Protein AF-A0A2N0WY08-F1 (afdb_monomer_lite)

Foldseek 3Di:
DDDDDDDDDDDDPPPPPPPPPPVPFDPQAAWWDFPPWIWGQHSQFFIWTWDQDLPPGTDIDRDPQWGDDDQKIWGNDPPDTDIWGWDADPNWIWTDDPPDITIIDHDDRDPGDDWDKAFPDKPDPDDDAQDKDKMKTKMKTFAAAQFKKKKWKWKQDPVPGTDTPPPDIDIGHHRDIDMDMDIDIDHFHDDPVDPGRMDMAMFIGTPVCVVPDDPGPGDDHPPPPPPPDDDDDDDDD

Sequence (237 aa):
MYKSILIFVTVLFIVACNSGSETESNKYDGFWKLDDTYLEITNLGEIIIYDCTLSDGYTRTIGDFARVVGNEMIINGRDVKDSYQLSISDGRVIGTDDELKFVLEPAELPTLCEDGVEIVYNYPQEAIEDELTTFTVDFDYRLSTDSEAVVRIAVRSAEYGLIFSDDQYIEIQKNDLGRGSFTVEATPFISNDREEPFALYIFLFITPELESQNSIKFIRNKHTSVPIHVWEETNIK

Secondary structure (DSSP, 8-state):
--------------------------TT-EEEEETTEEEEE-TT-EEEEEEEETTTEEEEEEEEEEEEETTEEEEE-SS-EEEEEEEEETTEEEEE-SS-EEEEEE----SSPPSEEEEEEEE-S---TTS-EEEEEEEEEEE-SSS-EEEEEEEEETTTEEEEEEEEEEEE-TTEEEEEEEEEEE-----TT-S-S-EEEEEEEETTSTTS---------SS--------------

Radius of gyration: 29.54 Å; chains: 1; bounding box: 42×60×124 Å

pLDDT: mean 74.96, std 21.58, range [19.78, 97.44]

Structure (mmCIF, N/CA/C/O backbone):
data_AF-A0A2N0WY08-F1
#
_entry.id   AF-A0A2N0WY08-F1
#
loop_
_atom_site.group_PDB
_atom_site.id
_atom_site.type_symbol
_atom_site.label_atom_id
_atom_site.label_alt_id
_atom_site.label_comp_id
_atom_site.label_asym_id
_atom_site.label_entity_id
_atom_site.label_seq_id
_atom_site.pdbx_PDB_ins_code
_atom_site.Cartn_x
_atom_site.Cartn_y
_atom_site.Cartn_z
_atom_site.occupancy
_atom_site.B_iso_or_equiv
_atom_site.auth_seq_id
_atom_site.auth_comp_id
_atom_site.auth_asym_id
_atom_site.auth_atom_id
_atom_site.pdbx_PDB_model_num
ATOM 1 N N . MET A 1 1 ? -19.986 25.525 94.761 1.00 40.72 1 MET A N 1
ATOM 2 C CA . MET A 1 1 ? -20.055 24.307 93.922 1.00 40.72 1 MET A CA 1
ATOM 3 C C . MET A 1 1 ? -20.380 24.732 92.500 1.00 40.72 1 MET A C 1
ATOM 5 O O . MET A 1 1 ? -21.241 25.583 92.320 1.00 40.72 1 MET A O 1
ATOM 9 N N . TYR A 1 2 ? -19.575 24.274 91.544 1.00 37.31 2 TYR A N 1
ATOM 10 C CA . TYR A 1 2 ? -19.364 24.908 90.241 1.00 37.31 2 TYR A CA 1
ATOM 11 C C . TYR A 1 2 ? -20.496 24.668 89.228 1.00 37.31 2 TYR A C 1
ATOM 13 O O . TYR A 1 2 ? -21.031 23.569 89.115 1.00 37.31 2 TYR A O 1
ATOM 21 N N . LYS A 1 3 ? -20.814 25.735 88.480 1.00 42.50 3 LYS A N 1
ATOM 22 C CA . LYS A 1 3 ? -21.675 25.775 87.289 1.00 42.50 3 LYS A CA 1
ATOM 23 C C . LYS A 1 3 ? -21.123 24.842 86.205 1.00 42.50 3 LYS A C 1
ATOM 25 O O . LYS A 1 3 ? -19.971 24.999 85.816 1.00 42.50 3 LYS A O 1
ATOM 30 N N . SER A 1 4 ? -21.950 23.939 85.682 1.00 48.56 4 SER A N 1
ATOM 31 C CA . SER A 1 4 ? -21.644 23.199 84.452 1.00 48.56 4 SER A CA 1
ATOM 32 C C . SER A 1 4 ? -22.213 23.956 83.253 1.00 48.56 4 SER A C 1
ATOM 34 O O . SER A 1 4 ? -23.424 24.115 83.125 1.00 48.56 4 SER A O 1
ATOM 36 N N . ILE A 1 5 ? -21.310 24.465 82.417 1.00 50.50 5 ILE A N 1
ATOM 37 C CA . ILE A 1 5 ? -21.577 25.027 81.093 1.00 50.50 5 ILE A CA 1
ATOM 38 C C . ILE A 1 5 ? -21.465 23.855 80.114 1.00 50.50 5 ILE A C 1
ATOM 40 O O . ILE A 1 5 ? -20.385 23.293 79.954 1.00 50.50 5 ILE A O 1
ATOM 44 N N . LEU A 1 6 ? -22.578 23.459 79.497 1.00 47.03 6 LEU A N 1
ATOM 45 C CA . LEU A 1 6 ? -22.585 22.467 78.425 1.00 47.03 6 LEU A CA 1
ATOM 46 C C . LEU A 1 6 ? -22.277 23.198 77.110 1.00 47.03 6 LEU A C 1
ATOM 48 O O . LEU A 1 6 ? -23.106 23.955 76.607 1.00 47.03 6 LEU A O 1
ATOM 52 N N . ILE A 1 7 ? -21.056 23.027 76.603 1.00 54.84 7 ILE A N 1
ATOM 53 C CA . ILE A 1 7 ? -20.612 23.582 75.322 1.00 54.84 7 ILE A CA 1
ATOM 54 C C . ILE A 1 7 ? -21.125 22.695 74.184 1.00 54.84 7 ILE A C 1
ATOM 56 O O . ILE A 1 7 ? -20.907 21.487 74.154 1.00 54.84 7 ILE A O 1
ATOM 60 N N . PHE A 1 8 ? -21.808 23.359 73.259 1.00 45.62 8 PHE A N 1
ATOM 61 C CA . PHE A 1 8 ? -22.277 22.900 71.960 1.00 45.62 8 PHE A CA 1
ATOM 62 C C . PHE A 1 8 ? -21.069 22.558 71.065 1.00 45.62 8 PHE A C 1
ATOM 64 O O . PHE A 1 8 ? -20.248 23.432 70.794 1.00 45.62 8 PHE A O 1
ATOM 71 N N . VAL A 1 9 ? -20.955 21.314 70.589 1.00 51.53 9 VAL A N 1
ATOM 72 C CA . VAL A 1 9 ? -20.026 20.945 69.504 1.00 51.53 9 VAL A CA 1
ATOM 73 C C . VAL A 1 9 ? -20.853 20.359 68.367 1.00 51.53 9 VAL A C 1
ATOM 75 O O . VAL A 1 9 ? -21.120 19.162 68.303 1.00 51.53 9 VAL A O 1
ATOM 78 N N . THR A 1 10 ? -21.313 21.241 67.486 1.00 48.75 10 THR A N 1
ATOM 79 C CA . THR A 1 10 ? -21.899 20.900 66.190 1.00 48.75 10 THR A CA 1
ATOM 80 C C . THR A 1 10 ? -20.768 20.432 65.276 1.00 48.75 10 THR A C 1
ATOM 82 O O . THR A 1 10 ? -19.987 21.238 64.773 1.00 48.75 10 THR A O 1
ATOM 85 N N . VAL A 1 11 ? -20.648 19.119 65.085 1.00 50.34 11 VAL A N 1
ATOM 86 C CA . VAL A 1 11 ? -19.757 18.531 64.079 1.00 50.34 11 VAL A CA 1
ATOM 87 C C . VAL A 1 11 ? -20.402 18.744 62.709 1.00 50.34 11 VAL A C 1
ATOM 89 O O . VAL A 1 11 ? -21.358 18.064 62.342 1.00 50.34 11 VAL A O 1
ATOM 92 N N . LEU A 1 12 ? -19.903 19.741 61.978 1.00 48.34 12 LEU A N 1
ATOM 93 C CA . LEU A 1 12 ? -20.236 19.999 60.581 1.00 48.34 12 LEU A CA 1
ATOM 94 C C . LEU A 1 12 ? -19.572 18.901 59.727 1.00 48.34 12 LEU A C 1
ATOM 96 O O . LEU A 1 12 ? -18.372 18.952 59.466 1.00 48.34 12 LEU A O 1
ATOM 100 N N . PHE A 1 13 ? -20.331 17.884 59.312 1.00 46.28 13 PHE A N 1
ATOM 101 C CA . PHE A 1 13 ? -19.899 16.972 58.252 1.00 46.28 13 PHE A CA 1
ATOM 102 C C . PHE A 1 13 ? -19.959 17.729 56.922 1.00 46.28 13 PHE A C 1
ATOM 104 O O . PHE A 1 13 ? -21.014 17.856 56.304 1.00 46.28 13 PHE A O 1
ATOM 111 N N . ILE A 1 14 ? -18.815 18.264 56.497 1.00 50.94 14 ILE A N 1
ATOM 112 C CA . ILE A 1 14 ? -18.616 18.711 55.121 1.00 50.94 14 ILE A CA 1
ATOM 113 C C . ILE A 1 14 ? -18.520 17.434 54.287 1.00 50.94 14 ILE A C 1
ATOM 115 O O . ILE A 1 14 ? -17.484 16.772 54.254 1.00 50.94 14 ILE A O 1
ATOM 119 N N . VAL A 1 15 ? -19.629 17.054 53.655 1.00 51.94 15 VAL A N 1
ATOM 120 C CA . VAL A 1 15 ? -19.623 16.099 52.548 1.00 51.94 15 VAL A CA 1
ATOM 121 C C . VAL A 1 15 ? -18.854 16.780 51.421 1.00 51.94 15 VAL A C 1
ATOM 123 O O . VAL A 1 15 ? -19.393 17.618 50.701 1.00 51.94 15 VAL A O 1
ATOM 126 N N . ALA A 1 16 ? -17.559 16.482 51.325 1.00 42.28 16 ALA A N 1
ATOM 127 C CA . ALA A 1 16 ? -16.770 16.790 50.149 1.00 42.28 16 ALA A CA 1
ATOM 128 C C . ALA A 1 16 ? -17.398 16.022 48.983 1.00 42.28 16 ALA A C 1
ATOM 130 O O . ALA A 1 16 ? -17.267 14.803 48.872 1.00 42.28 16 ALA A O 1
ATOM 131 N N . CYS A 1 17 ? -18.146 16.747 48.153 1.00 50.44 17 CYS A N 1
ATOM 132 C CA . CYS A 1 17 ? -18.576 16.288 46.848 1.00 50.44 17 CYS A CA 1
ATOM 133 C C . CYS A 1 17 ? -17.302 16.172 46.006 1.00 50.44 17 CYS A C 1
ATOM 135 O O . CYS A 1 17 ? -16.840 17.140 45.408 1.00 50.44 17 CYS A O 1
ATOM 137 N N . ASN A 1 18 ? -16.665 15.004 46.073 1.00 40.34 18 ASN A N 1
ATOM 138 C CA . ASN A 1 18 ? -15.590 14.636 45.174 1.00 40.34 18 ASN A CA 1
ATOM 139 C C . ASN A 1 18 ? -16.252 14.378 43.819 1.00 40.34 18 ASN A C 1
ATOM 141 O O . ASN A 1 18 ? -16.648 13.252 43.522 1.00 40.34 18 ASN A O 1
ATOM 145 N N . SER A 1 19 ? -16.445 15.439 43.035 1.00 45.69 19 SER A N 1
ATOM 146 C CA . SER A 1 19 ? -16.737 15.339 41.610 1.00 45.69 19 SER A CA 1
ATOM 147 C C . SER A 1 19 ? -15.477 14.795 40.944 1.00 45.69 19 SER A C 1
ATOM 149 O O . SER A 1 19 ? -14.684 15.543 40.373 1.00 45.69 19 SER A O 1
ATOM 151 N N . GLY A 1 20 ? -15.247 13.492 41.115 1.00 39.97 20 GLY A N 1
ATOM 152 C CA . GLY A 1 20 ? -14.355 12.748 40.253 1.00 39.97 20 GLY A CA 1
ATOM 153 C C . GLY A 1 20 ? -14.897 12.946 38.853 1.00 39.97 20 GLY A C 1
ATOM 154 O O . GLY A 1 20 ? -15.941 12.398 38.512 1.00 39.97 20 GLY A O 1
ATOM 155 N N . SER A 1 21 ? -14.249 13.817 38.087 1.00 45.91 21 SER A N 1
ATOM 156 C CA . SER A 1 21 ? -14.416 13.861 36.649 1.00 45.91 21 SER A CA 1
ATOM 157 C C . SER A 1 21 ? -13.831 12.551 36.140 1.00 45.91 21 SER A C 1
ATOM 159 O O . SER A 1 21 ? -12.648 12.486 35.798 1.00 45.91 21 SER A O 1
ATOM 161 N N . GLU A 1 22 ? -14.626 11.482 36.197 1.00 50.84 22 GLU A N 1
ATOM 162 C CA . GLU A 1 22 ? -14.404 10.331 35.340 1.00 50.84 22 GLU A CA 1
ATOM 163 C C . GLU A 1 22 ? -14.306 10.922 33.942 1.00 50.84 22 GLU A C 1
ATOM 165 O O . GLU A 1 22 ? -15.237 11.559 33.449 1.00 50.84 22 GLU A O 1
ATOM 170 N N . THR A 1 23 ? -13.099 10.895 33.389 1.00 58.28 23 THR A N 1
ATOM 171 C CA . THR A 1 23 ? -12.856 11.342 32.028 1.00 58.28 23 THR A CA 1
ATOM 172 C C . THR A 1 23 ? -13.693 10.388 31.196 1.00 58.28 23 THR A C 1
ATOM 174 O O . THR A 1 23 ? -13.354 9.208 31.139 1.00 58.28 23 THR A O 1
ATOM 177 N N . GLU A 1 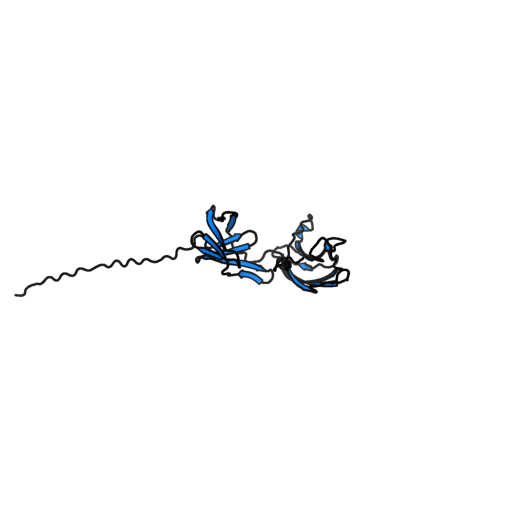24 ? -14.853 10.845 30.710 1.00 68.06 24 GLU A N 1
ATOM 178 C CA . GLU A 1 24 ? -15.760 10.006 29.930 1.00 68.06 24 GLU A CA 1
ATOM 179 C C . GLU A 1 24 ? -14.927 9.372 28.822 1.00 68.06 24 GLU A C 1
ATOM 181 O O . GLU A 1 24 ? -14.373 10.070 27.970 1.00 68.06 24 GLU A O 1
ATOM 186 N N . SER A 1 25 ? -14.755 8.052 28.895 1.00 80.25 25 SER A N 1
ATOM 187 C CA . SER A 1 25 ? -14.019 7.317 27.881 1.00 80.25 25 SER A CA 1
ATOM 188 C C . SER A 1 25 ? -14.723 7.561 26.558 1.00 80.25 25 SER A C 1
ATOM 190 O O . SER A 1 25 ? -15.935 7.334 26.462 1.00 80.25 25 SER A O 1
ATOM 192 N N . ASN A 1 26 ? -13.987 8.028 25.552 1.00 89.88 26 ASN A N 1
ATOM 193 C CA . ASN A 1 26 ? -14.533 8.169 24.216 1.00 89.88 26 ASN A CA 1
ATOM 194 C C . ASN A 1 26 ? -15.152 6.830 23.787 1.00 89.88 26 ASN A C 1
ATOM 196 O O . ASN A 1 26 ? -14.457 5.829 23.673 1.00 89.88 26 ASN A O 1
ATOM 200 N N . LYS A 1 27 ? -16.467 6.789 23.559 1.00 94.31 27 LYS A N 1
ATOM 201 C CA . LYS A 1 27 ? -17.164 5.543 23.198 1.00 94.31 27 LYS A CA 1
ATOM 202 C C . LYS A 1 27 ? -16.775 4.998 21.818 1.00 94.31 27 LYS A C 1
ATOM 204 O O . LYS A 1 27 ? -17.165 3.886 21.487 1.00 94.31 27 LYS A O 1
ATOM 209 N N . TYR A 1 28 ? -16.080 5.802 21.015 1.00 95.88 28 TYR A N 1
ATOM 210 C CA . TYR A 1 28 ? -15.522 5.407 19.726 1.00 95.88 28 TYR A CA 1
ATOM 211 C C . TYR A 1 28 ? -14.086 4.873 19.851 1.00 95.88 28 TYR A C 1
ATOM 213 O O . TYR A 1 28 ? -13.486 4.566 18.828 1.00 95.88 28 TYR A O 1
ATOM 221 N N . ASP A 1 29 ? -13.539 4.783 21.070 1.00 96.00 29 ASP A N 1
ATOM 222 C CA . ASP A 1 29 ? -12.207 4.237 21.337 1.00 96.00 29 ASP A CA 1
ATOM 223 C C . ASP A 1 29 ? -12.058 2.818 20.767 1.00 96.00 29 ASP A C 1
ATOM 225 O O . ASP A 1 29 ? -12.913 1.958 21.001 1.00 96.00 29 ASP A O 1
ATOM 229 N N . GLY A 1 30 ? -10.991 2.587 20.002 1.00 95.38 30 GLY A N 1
ATOM 230 C CA . GLY A 1 30 ? -10.693 1.290 19.401 1.00 95.38 30 GLY A CA 1
ATOM 231 C C . GLY A 1 30 ? -10.058 1.360 18.014 1.00 95.38 30 GLY A C 1
ATOM 232 O O . GLY A 1 30 ? -9.827 2.432 17.450 1.00 95.38 30 GLY A O 1
ATOM 233 N N . PHE A 1 31 ? -9.795 0.173 17.469 1.00 96.19 31 PHE A N 1
ATOM 234 C CA . PHE A 1 31 ? -9.284 -0.026 16.118 1.00 96.19 31 PHE A CA 1
ATOM 235 C C . PHE A 1 31 ? -10.422 -0.225 15.127 1.00 96.19 31 PHE A C 1
ATOM 237 O O . PHE A 1 31 ? -11.359 -1.001 15.346 1.00 96.19 31 PHE A O 1
ATOM 244 N N . TRP A 1 32 ? -10.296 0.462 14.002 1.00 96.06 32 TRP A N 1
ATOM 245 C CA . TRP A 1 32 ? -11.305 0.515 12.970 1.00 96.06 32 TRP A CA 1
ATOM 246 C C . TRP A 1 32 ? -10.677 0.399 11.584 1.00 96.06 32 TRP A C 1
ATOM 248 O O . TRP A 1 32 ? -9.521 0.771 11.370 1.00 96.06 32 TRP A O 1
ATOM 258 N N . LYS A 1 33 ? -11.457 -0.100 10.629 1.00 94.06 33 LYS A N 1
ATOM 259 C CA . LYS A 1 33 ? -11.076 -0.204 9.221 1.00 94.06 33 LYS A CA 1
ATOM 260 C C . LYS A 1 33 ? -12.043 0.595 8.354 1.00 94.06 33 LYS A C 1
ATOM 262 O O . LYS A 1 33 ? -13.259 0.446 8.480 1.00 94.06 33 LYS A O 1
ATOM 267 N N . LEU A 1 34 ? -11.482 1.423 7.478 1.00 91.06 34 LEU A N 1
ATOM 268 C CA . LEU A 1 34 ? -12.178 2.126 6.403 1.00 91.06 34 LEU A CA 1
ATOM 269 C C . LEU A 1 34 ? -11.537 1.707 5.082 1.00 91.06 34 LEU A C 1
ATOM 271 O O . LEU A 1 34 ? -10.384 2.054 4.823 1.00 91.06 34 LEU A O 1
ATOM 275 N N . ASP A 1 35 ? -12.269 0.950 4.268 1.00 87.69 35 ASP A N 1
ATOM 276 C CA . ASP A 1 35 ? -11.744 0.319 3.052 1.00 87.69 35 ASP A CA 1
ATOM 277 C C . ASP A 1 35 ? -10.428 -0.431 3.343 1.00 87.69 35 ASP A C 1
ATOM 279 O O . ASP A 1 35 ? -10.432 -1.339 4.168 1.00 87.69 35 ASP A O 1
ATOM 283 N N . ASP A 1 36 ? -9.301 -0.045 2.737 1.00 80.06 36 ASP A N 1
ATOM 284 C CA . ASP A 1 36 ? -7.978 -0.657 2.959 1.00 80.06 36 ASP A CA 1
ATOM 285 C C . ASP A 1 36 ? -7.117 0.082 4.004 1.00 80.06 36 ASP A C 1
ATOM 287 O O . ASP A 1 36 ? -5.926 -0.193 4.149 1.00 80.06 36 ASP A O 1
ATOM 291 N N . THR A 1 37 ? -7.701 1.034 4.737 1.00 85.56 37 THR A N 1
ATOM 292 C CA . THR A 1 37 ? -7.000 1.847 5.743 1.00 85.56 37 THR A CA 1
ATOM 293 C C . THR A 1 37 ? -7.392 1.421 7.151 1.00 85.56 37 THR A C 1
ATOM 295 O O . THR A 1 37 ? -8.578 1.340 7.478 1.00 85.56 37 THR A O 1
ATOM 298 N N . TYR A 1 38 ? -6.397 1.201 8.010 1.00 92.12 38 TYR A N 1
ATOM 299 C CA . TYR A 1 38 ? -6.609 0.982 9.439 1.00 92.12 38 TYR A CA 1
ATOM 300 C C . TYR A 1 38 ? -6.408 2.289 10.199 1.00 92.12 38 TYR A C 1
ATOM 302 O O . TYR A 1 38 ? -5.480 3.051 9.919 1.00 92.12 38 TYR A O 1
ATOM 310 N N . LEU A 1 39 ? -7.262 2.539 11.184 1.00 94.38 39 LEU A N 1
ATOM 311 C CA . LEU A 1 39 ? -7.139 3.677 12.083 1.00 94.38 39 LEU A CA 1
ATOM 312 C C . LEU A 1 39 ? -7.462 3.278 13.523 1.00 94.38 39 LEU A C 1
ATOM 314 O O . LEU A 1 39 ? -8.247 2.365 13.766 1.00 94.38 39 LEU A O 1
ATOM 318 N N . GLU A 1 40 ? -6.874 3.981 14.479 1.00 95.19 40 GLU A N 1
ATOM 319 C CA . GLU A 1 40 ? -7.238 3.928 15.894 1.00 95.19 40 GLU A CA 1
ATOM 320 C C . GLU A 1 40 ? -7.871 5.266 16.270 1.00 95.19 40 GLU A C 1
ATOM 322 O O . GLU A 1 40 ? -7.319 6.330 15.981 1.00 95.19 40 GLU A O 1
ATOM 327 N N . ILE A 1 41 ? -9.035 5.212 16.911 1.00 95.19 41 ILE A N 1
ATOM 328 C CA . ILE A 1 41 ? -9.583 6.353 17.639 1.00 95.19 41 ILE A CA 1
ATOM 329 C C . ILE A 1 41 ? -9.206 6.118 19.093 1.00 95.19 41 ILE A C 1
ATOM 331 O O . ILE A 1 41 ? -9.594 5.101 19.655 1.00 95.19 41 ILE A O 1
ATOM 335 N N . THR A 1 42 ? -8.459 7.033 19.702 1.00 94.88 42 THR A N 1
ATOM 336 C CA . THR A 1 42 ? -8.033 6.872 21.096 1.00 94.88 42 THR A CA 1
ATOM 337 C C . THR A 1 42 ? -9.118 7.321 22.073 1.00 94.88 42 THR A C 1
ATOM 339 O O . THR A 1 42 ? -10.053 8.067 21.740 1.00 94.88 42 THR A O 1
ATOM 342 N N . ASN A 1 43 ? -8.940 6.962 23.342 1.00 94.62 43 ASN A N 1
ATOM 343 C CA . ASN A 1 43 ? -9.782 7.414 24.443 1.00 94.62 43 ASN A CA 1
ATOM 344 C C . ASN A 1 43 ? -9.819 8.950 24.599 1.00 94.62 43 ASN A C 1
ATOM 346 O O . ASN A 1 43 ? -10.776 9.477 25.165 1.00 94.62 43 ASN A O 1
ATOM 350 N N . LEU A 1 44 ? -8.811 9.666 24.081 1.00 92.44 44 LEU A N 1
ATOM 351 C CA . LEU A 1 44 ? -8.740 11.135 24.033 1.00 92.44 44 LEU A CA 1
ATOM 352 C C . LEU A 1 44 ? -9.360 11.740 22.758 1.00 92.44 44 LEU A C 1
ATOM 354 O O . LEU A 1 44 ? -9.378 12.970 22.596 1.00 92.44 44 LEU A O 1
ATOM 358 N N . GLY A 1 45 ? -9.852 10.883 21.863 1.00 92.44 45 GLY A N 1
ATOM 359 C CA . GLY A 1 45 ? -10.423 11.244 20.570 1.00 92.44 45 GLY A CA 1
ATOM 360 C C . GLY A 1 45 ? -9.394 11.543 19.490 1.00 92.44 45 GLY A C 1
ATOM 361 O O . GLY A 1 45 ? -9.770 12.073 18.451 1.00 92.44 45 GLY A O 1
ATOM 362 N N . GLU A 1 46 ? -8.114 11.248 19.711 1.00 92.62 46 GLU A N 1
ATOM 363 C CA . GLU A 1 46 ? -7.095 11.378 18.664 1.00 92.62 46 GLU A CA 1
ATOM 364 C C . GLU A 1 46 ? -7.310 10.295 17.609 1.00 92.62 46 GLU A C 1
ATOM 366 O O . GLU A 1 46 ? -7.714 9.182 17.944 1.00 92.62 46 GLU A O 1
ATOM 371 N N . ILE A 1 47 ? -7.054 10.628 16.345 1.00 92.69 47 ILE A N 1
ATOM 372 C CA . ILE A 1 47 ? -7.127 9.671 15.242 1.00 92.69 47 ILE A CA 1
ATOM 373 C C . ILE A 1 47 ? -5.707 9.364 14.785 1.00 92.69 47 ILE A C 1
ATOM 375 O O . ILE A 1 47 ? -4.954 10.258 14.399 1.00 92.69 47 ILE A O 1
ATOM 379 N N . ILE A 1 48 ? -5.350 8.087 14.839 1.00 92.38 48 ILE A N 1
ATOM 380 C CA . ILE A 1 48 ? -4.062 7.568 14.389 1.00 92.38 48 ILE A CA 1
ATOM 381 C C . ILE A 1 48 ? -4.330 6.731 13.148 1.00 92.38 48 ILE A C 1
ATOM 383 O O . ILE A 1 48 ? -5.097 5.776 13.211 1.00 92.38 48 ILE A O 1
ATOM 387 N N . ILE A 1 49 ? -3.709 7.079 12.022 1.00 91.12 49 ILE A N 1
ATOM 388 C CA . ILE A 1 49 ? -3.783 6.269 10.800 1.00 91.12 49 ILE A CA 1
ATOM 389 C C . ILE A 1 49 ? -2.588 5.324 10.764 1.00 91.12 49 ILE A C 1
ATOM 391 O O . ILE A 1 49 ? -1.466 5.716 11.096 1.00 91.12 49 ILE A O 1
ATOM 395 N N . TYR A 1 50 ? -2.840 4.085 10.360 1.00 88.81 50 TYR A N 1
ATOM 396 C CA . TYR A 1 50 ? -1.819 3.070 10.168 1.00 88.81 50 TYR A CA 1
ATOM 397 C C . TYR A 1 50 ? -1.622 2.814 8.682 1.00 88.81 50 TYR A C 1
ATOM 399 O O . TYR A 1 50 ? -2.452 2.179 8.029 1.00 88.81 50 TYR A O 1
ATOM 407 N N . ASP A 1 51 ? -0.484 3.276 8.177 1.00 82.50 51 ASP A N 1
ATOM 408 C CA . ASP A 1 51 ? -0.042 3.013 6.817 1.00 82.50 51 ASP A CA 1
ATOM 409 C C . ASP A 1 51 ? 0.949 1.857 6.841 1.00 82.50 51 ASP A C 1
ATOM 411 O O . ASP A 1 51 ? 1.981 1.903 7.515 1.00 82.50 51 ASP A O 1
ATOM 415 N N . CYS A 1 52 ? 0.618 0.797 6.117 1.00 81.19 52 CYS A N 1
ATOM 416 C CA . CYS A 1 52 ? 1.479 -0.361 5.973 1.00 81.19 52 CYS A CA 1
ATOM 417 C C . CYS A 1 52 ? 2.414 -0.177 4.771 1.00 81.19 52 CYS A C 1
ATOM 419 O O . CYS A 1 52 ? 1.946 0.030 3.651 1.00 81.19 52 CYS A O 1
ATOM 421 N N . THR A 1 53 ? 3.721 -0.299 5.007 1.00 75.88 53 THR A N 1
ATOM 422 C CA . THR A 1 53 ? 4.736 -0.464 3.957 1.00 75.88 53 THR A CA 1
ATOM 423 C C . THR A 1 53 ? 5.302 -1.879 4.011 1.00 75.88 53 THR A C 1
ATOM 425 O O . THR A 1 53 ? 5.399 -2.492 5.084 1.00 75.88 53 THR A O 1
ATOM 428 N N . LEU A 1 54 ? 5.692 -2.437 2.862 1.00 75.00 54 LEU A N 1
ATOM 429 C CA . LEU A 1 54 ? 6.188 -3.819 2.826 1.00 75.00 54 LEU A CA 1
ATOM 430 C C . LEU A 1 54 ? 7.489 -3.988 3.621 1.00 75.00 54 LEU A C 1
ATOM 432 O O . LEU A 1 54 ? 7.702 -5.046 4.225 1.00 75.00 54 LEU A O 1
ATOM 436 N N . SER A 1 55 ? 8.317 -2.942 3.667 1.00 68.38 55 SER A N 1
ATOM 437 C CA . SER A 1 55 ? 9.599 -2.900 4.374 1.00 68.38 55 SER A CA 1
ATOM 438 C C . SER A 1 55 ? 9.461 -2.717 5.883 1.00 68.38 55 SER A C 1
ATOM 440 O O . SER A 1 55 ? 10.080 -3.456 6.649 1.00 68.38 55 SER A O 1
ATOM 442 N N . ASP A 1 56 ? 8.645 -1.756 6.314 1.00 71.94 56 ASP A N 1
ATOM 443 C CA . ASP A 1 56 ? 8.645 -1.260 7.697 1.00 71.94 56 ASP A CA 1
ATOM 444 C C . ASP A 1 56 ? 7.399 -1.690 8.484 1.00 71.94 56 ASP A C 1
ATOM 446 O O . ASP A 1 56 ? 7.311 -1.471 9.694 1.00 71.94 56 ASP A O 1
ATOM 450 N N . GLY A 1 57 ? 6.456 -2.371 7.824 1.00 78.56 57 GLY A N 1
ATOM 451 C CA . GLY A 1 57 ? 5.196 -2.779 8.429 1.00 78.56 57 GLY A CA 1
ATOM 452 C C . GLY A 1 57 ? 4.258 -1.591 8.627 1.00 78.56 57 GLY A C 1
ATOM 453 O O . GLY A 1 57 ? 4.314 -0.605 7.896 1.00 78.56 57 GLY A O 1
ATOM 454 N N . TYR A 1 58 ? 3.369 -1.686 9.617 1.00 83.12 58 TYR A N 1
ATOM 455 C CA . TYR A 1 58 ? 2.477 -0.581 9.949 1.00 83.12 58 TYR A CA 1
ATOM 456 C C . TYR A 1 58 ? 3.239 0.545 10.642 1.00 83.12 58 TYR A C 1
ATOM 458 O O . TYR A 1 58 ? 3.686 0.428 11.786 1.00 83.12 58 TYR A O 1
ATOM 466 N N . THR A 1 59 ? 3.329 1.666 9.945 1.00 84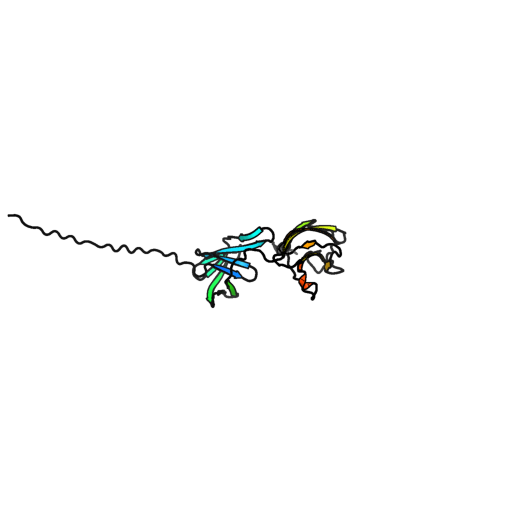.25 59 THR A N 1
ATOM 467 C CA . THR A 1 59 ? 3.786 2.938 10.484 1.00 84.25 59 THR A CA 1
ATOM 468 C C . THR A 1 59 ? 2.583 3.746 10.953 1.00 84.25 59 THR A C 1
ATOM 470 O O . THR A 1 59 ? 1.506 3.696 10.363 1.00 84.25 59 THR A O 1
ATOM 473 N N . ARG A 1 60 ? 2.751 4.463 12.067 1.00 87.00 60 ARG A N 1
ATOM 474 C CA . ARG A 1 60 ? 1.696 5.306 12.633 1.00 87.00 60 ARG A CA 1
ATOM 475 C C . ARG A 1 60 ? 1.871 6.744 12.161 1.00 87.00 60 ARG A C 1
ATOM 477 O O . ARG A 1 60 ? 2.910 7.360 12.416 1.00 87.00 60 ARG A O 1
ATOM 484 N N . THR A 1 61 ? 0.825 7.293 11.571 1.00 84.06 61 THR A N 1
ATOM 485 C CA . THR A 1 61 ? 0.715 8.716 11.276 1.00 84.06 61 THR A CA 1
ATOM 486 C C . THR A 1 61 ? -0.237 9.320 12.295 1.00 84.06 61 THR A C 1
ATOM 488 O O . THR A 1 61 ? -1.457 9.191 12.195 1.00 84.06 61 THR A O 1
ATOM 491 N N . ILE A 1 62 ? 0.337 9.961 13.314 1.00 78.19 62 ILE A N 1
ATOM 492 C CA . ILE A 1 62 ? -0.420 10.804 14.242 1.00 78.19 62 ILE A CA 1
ATOM 493 C C . ILE A 1 62 ? -0.482 12.171 13.587 1.00 78.19 62 ILE A C 1
ATOM 495 O O . ILE A 1 62 ? 0.546 12.837 13.455 1.00 78.19 62 ILE A O 1
ATOM 499 N N . GLY A 1 63 ? -1.661 12.570 13.132 1.00 64.69 63 GLY A N 1
ATOM 500 C CA . GLY A 1 63 ? -1.820 13.874 12.525 1.00 64.69 63 GLY A CA 1
ATOM 501 C C . GLY A 1 63 ? -2.890 14.688 13.219 1.00 64.69 63 GLY A C 1
ATOM 502 O O . GLY A 1 63 ? -3.985 14.205 13.485 1.00 64.69 63 GLY A O 1
ATOM 503 N N . ASP A 1 64 ? -2.597 15.972 13.406 1.00 71.75 64 ASP A N 1
ATOM 504 C CA . ASP A 1 64 ? -3.553 16.984 13.875 1.00 71.75 64 ASP A CA 1
ATOM 505 C C . ASP A 1 64 ? -4.703 17.233 12.869 1.00 71.75 64 ASP A C 1
ATOM 507 O O . ASP A 1 64 ? -5.534 18.126 13.059 1.00 71.75 64 ASP A O 1
ATOM 511 N N . PHE A 1 65 ? -4.754 16.457 11.779 1.00 81.75 65 PHE A N 1
ATOM 512 C CA . PHE A 1 65 ? -5.749 16.576 10.723 1.00 81.75 65 PHE A CA 1
ATOM 513 C C . PHE A 1 65 ? -7.105 16.004 11.121 1.00 81.75 65 PHE A C 1
ATOM 515 O O . PHE A 1 65 ? -8.064 16.298 10.423 1.00 81.75 65 PHE A O 1
ATOM 522 N N . ALA A 1 66 ? -7.240 15.202 12.184 1.00 88.12 66 ALA A N 1
ATOM 523 C CA . ALA A 1 66 ? -8.562 14.747 12.601 1.00 88.12 66 ALA A CA 1
ATOM 524 C C . ALA A 1 66 ? -8.681 14.444 14.099 1.00 88.12 66 ALA A C 1
ATOM 526 O O . ALA A 1 66 ? -7.735 13.990 14.744 1.00 88.12 66 ALA A O 1
ATOM 527 N N . ARG A 1 67 ? -9.869 14.694 14.660 1.00 92.50 67 ARG A N 1
ATOM 528 C CA . ARG A 1 67 ? -10.181 14.400 16.064 1.00 92.50 67 ARG A CA 1
ATOM 529 C C . ARG A 1 67 ? -11.665 14.123 16.271 1.00 92.50 67 ARG A C 1
ATOM 531 O O . ARG A 1 67 ? -12.513 14.768 15.660 1.00 92.50 67 ARG A O 1
ATOM 538 N N . VAL A 1 68 ? -11.974 13.227 17.200 1.00 94.00 68 VAL A N 1
ATOM 539 C CA . VAL A 1 68 ? -13.325 12.983 17.705 1.00 94.00 68 VAL A CA 1
ATOM 540 C C . VAL A 1 68 ? -13.581 13.804 18.969 1.00 94.00 68 VAL A C 1
ATOM 542 O O . VAL A 1 68 ? -12.825 13.731 19.940 1.00 94.00 68 VAL A O 1
ATOM 545 N N . VAL A 1 69 ? -14.665 14.579 18.970 1.00 93.06 69 VAL A N 1
ATOM 546 C CA . VAL A 1 69 ? -15.138 15.363 20.118 1.00 93.06 69 VAL A CA 1
ATOM 547 C C . VAL A 1 69 ? -16.628 15.092 20.319 1.00 93.06 69 VAL A C 1
ATOM 549 O O . VAL A 1 69 ? -17.464 15.450 19.494 1.00 93.06 69 VAL A O 1
ATOM 552 N N . GLY A 1 70 ? -16.988 14.446 21.429 1.00 92.81 70 GLY A N 1
ATOM 553 C CA . GLY A 1 70 ? -18.373 14.039 21.672 1.00 92.81 70 GLY A CA 1
ATOM 554 C C . GLY A 1 70 ? -18.842 13.015 20.635 1.00 92.81 70 GLY A C 1
ATOM 555 O O . GLY A 1 70 ? -18.329 11.904 20.607 1.00 92.81 70 GLY A O 1
ATOM 556 N N . ASN A 1 71 ? -19.818 13.382 19.798 1.00 96.06 71 ASN A N 1
ATOM 557 C CA . ASN A 1 71 ? -20.322 12.557 18.688 1.00 96.06 71 ASN A CA 1
ATOM 558 C C . ASN A 1 71 ? -19.917 13.107 17.319 1.00 96.06 71 ASN A C 1
ATOM 560 O O . ASN A 1 71 ? -20.600 12.849 16.340 1.00 96.06 71 ASN A O 1
ATOM 564 N N . GLU A 1 72 ? -18.856 13.895 17.245 1.00 95.56 72 GLU A N 1
ATOM 565 C CA . GLU A 1 72 ? -18.461 14.578 16.021 1.00 95.56 72 GLU A CA 1
ATOM 566 C C . GLU A 1 72 ? -17.006 14.245 15.692 1.00 95.56 72 GLU A C 1
ATOM 568 O O . GLU A 1 72 ? -16.140 14.332 16.564 1.00 95.56 72 GLU A O 1
ATOM 573 N N . MET A 1 73 ? -16.739 13.849 14.448 1.00 93.69 73 MET A N 1
ATOM 574 C CA . MET A 1 73 ? -15.390 13.747 13.897 1.00 93.69 73 MET A CA 1
ATOM 575 C C . MET A 1 73 ? -15.104 15.002 13.090 1.00 93.69 73 MET A C 1
ATOM 577 O O . MET A 1 73 ? -15.770 15.261 12.093 1.00 93.69 73 MET A O 1
ATOM 581 N N . ILE A 1 74 ? -14.094 15.751 13.509 1.00 91.50 74 ILE A N 1
ATOM 582 C CA . ILE A 1 74 ? -13.648 16.971 12.845 1.00 91.50 74 ILE A CA 1
ATOM 583 C C . ILE A 1 74 ? -12.388 16.629 12.064 1.00 91.50 74 ILE A C 1
ATOM 585 O O . ILE A 1 74 ? -11.415 16.181 12.672 1.00 91.50 74 ILE A O 1
ATOM 589 N N . ILE A 1 75 ? -12.392 16.872 10.754 1.00 88.31 75 ILE A N 1
ATOM 590 C CA . ILE A 1 75 ? -11.227 16.712 9.882 1.00 88.31 75 ILE A CA 1
ATOM 591 C C . ILE A 1 75 ? -10.746 18.106 9.469 1.00 88.31 75 ILE A C 1
ATOM 593 O O . ILE A 1 75 ? -11.455 18.847 8.796 1.00 88.31 75 ILE A O 1
ATOM 597 N N . ASN A 1 76 ? -9.543 18.477 9.897 1.00 83.19 76 ASN A N 1
ATOM 598 C CA . ASN A 1 76 ? -8.849 19.707 9.538 1.00 83.19 76 ASN A CA 1
ATOM 599 C C . ASN A 1 76 ? -7.819 19.410 8.435 1.00 83.19 76 ASN A C 1
ATOM 601 O O . ASN A 1 76 ? -6.655 19.104 8.704 1.00 83.19 76 ASN A O 1
ATOM 605 N N . GLY A 1 77 ? -8.252 19.504 7.182 1.00 73.50 77 GLY A N 1
ATOM 606 C CA . GLY A 1 77 ? -7.360 19.571 6.031 1.00 73.50 77 GLY A CA 1
ATOM 607 C C . GLY A 1 77 ? -6.682 20.940 5.915 1.00 73.50 77 GLY A C 1
ATOM 608 O O . GLY A 1 77 ? -7.006 21.887 6.630 1.00 73.50 77 GLY A O 1
ATOM 609 N N . ARG A 1 78 ? -5.731 21.058 4.979 1.00 66.31 78 ARG A N 1
ATOM 610 C CA . ARG A 1 78 ? -4.960 22.296 4.758 1.00 66.31 78 ARG A CA 1
ATOM 611 C C . ARG A 1 78 ? -5.860 23.490 4.378 1.00 66.31 78 ARG A C 1
ATOM 613 O O . ARG A 1 78 ? -5.566 24.602 4.797 1.00 66.31 78 ARG A O 1
ATOM 620 N N . ASP A 1 79 ? -6.975 23.221 3.691 1.00 67.44 79 ASP A N 1
ATOM 621 C CA . ASP A 1 79 ? -7.941 24.224 3.208 1.00 67.44 79 ASP A CA 1
ATOM 622 C C . ASP A 1 79 ? -9.417 23.833 3.435 1.00 67.44 79 ASP A C 1
ATOM 624 O O . ASP A 1 79 ? -10.325 24.574 3.065 1.00 67.44 79 ASP A O 1
ATOM 628 N N . VAL A 1 80 ? -9.675 22.671 4.043 1.00 69.00 80 VAL A N 1
ATOM 629 C CA . VAL A 1 80 ? -11.025 22.113 4.211 1.00 69.00 80 VAL A CA 1
ATOM 630 C C . VAL A 1 80 ? -11.223 21.716 5.664 1.00 69.00 80 VAL A C 1
ATOM 632 O O . VAL A 1 80 ? -10.367 21.060 6.256 1.00 69.00 80 VAL A O 1
ATOM 635 N N . LYS A 1 81 ? -12.354 22.127 6.237 1.00 77.94 81 LYS A N 1
ATOM 636 C CA . LYS A 1 81 ? -12.805 21.650 7.537 1.00 77.94 81 LYS A CA 1
ATOM 637 C C . LYS A 1 81 ? -14.113 20.905 7.343 1.00 77.94 81 LYS A C 1
ATOM 639 O O . LYS A 1 81 ? -15.157 21.545 7.229 1.00 77.94 81 LYS A O 1
ATOM 644 N N . ASP A 1 82 ? -14.027 19.586 7.370 1.00 86.94 82 ASP A N 1
ATOM 645 C CA . ASP A 1 82 ? -15.197 18.721 7.310 1.00 86.94 82 ASP A CA 1
ATOM 646 C C . ASP A 1 82 ? -15.567 18.252 8.709 1.00 86.94 82 ASP A C 1
ATOM 648 O O . ASP A 1 82 ? -14.724 18.157 9.614 1.00 86.94 82 ASP A O 1
ATOM 652 N N . SER A 1 83 ? -16.855 17.986 8.894 1.00 91.81 83 SER A N 1
ATOM 653 C CA . SER A 1 83 ? -17.368 17.488 10.154 1.00 91.81 83 SER A CA 1
ATOM 654 C C . SER A 1 83 ? -18.425 16.426 9.935 1.00 91.81 83 SER A C 1
ATOM 656 O O . SER A 1 83 ? -19.416 16.661 9.248 1.00 91.81 83 SER A O 1
ATOM 658 N N . TYR A 1 84 ? -18.231 15.277 10.573 1.00 95.12 84 TYR A N 1
ATOM 659 C CA . TYR A 1 84 ? -19.113 14.128 10.454 1.00 95.12 84 TYR A CA 1
ATOM 660 C C . TYR A 1 84 ? -19.751 13.822 11.800 1.00 95.12 84 TYR A C 1
ATOM 662 O O . TYR A 1 84 ? -19.065 13.626 12.807 1.00 95.12 84 TYR A O 1
ATOM 670 N N . GLN A 1 85 ? -21.076 13.715 11.813 1.00 97.38 85 GLN A N 1
ATOM 671 C CA . GLN A 1 85 ? -21.801 13.185 12.959 1.00 97.38 85 GLN A CA 1
ATOM 672 C C . GLN A 1 85 ? -21.573 11.678 13.038 1.00 97.38 85 GLN A C 1
ATOM 674 O O . GLN A 1 85 ? -21.853 10.940 12.093 1.00 97.38 85 GLN A O 1
ATOM 679 N N . LEU A 1 86 ? -21.059 11.232 14.178 1.00 97.19 86 LEU A N 1
ATOM 680 C CA . LEU A 1 86 ? -20.770 9.843 14.474 1.00 97.19 86 LEU A CA 1
ATOM 681 C C . LEU A 1 86 ? -21.922 9.189 15.234 1.00 97.19 86 LEU A C 1
ATOM 683 O O . LEU A 1 86 ? -22.543 9.766 16.132 1.00 97.19 86 LEU A O 1
ATOM 687 N N . SER A 1 87 ? -22.155 7.924 14.914 1.00 97.31 87 SER A N 1
ATOM 688 C CA . SER A 1 87 ? -23.045 7.035 15.656 1.00 97.31 87 SER A CA 1
ATOM 689 C C . SER A 1 87 ? -22.500 5.609 15.644 1.00 97.31 87 SER A C 1
ATOM 691 O O . SER A 1 87 ? -21.678 5.268 14.799 1.00 97.31 87 SER A O 1
ATOM 693 N N . ILE A 1 88 ? -22.939 4.776 16.590 1.00 96.50 88 ILE A N 1
ATOM 694 C CA . ILE A 1 88 ? -22.615 3.344 16.606 1.00 96.50 88 ILE A CA 1
ATOM 695 C C . ILE A 1 88 ? -23.880 2.563 16.269 1.00 96.50 88 ILE A C 1
ATOM 697 O O . ILE A 1 88 ? -24.906 2.744 16.927 1.00 96.50 88 ILE A O 1
ATOM 701 N N . SER A 1 89 ? -23.798 1.683 15.273 1.00 96.19 89 SER A N 1
ATOM 702 C CA . SER A 1 89 ? -24.872 0.756 14.908 1.00 96.19 89 SER A CA 1
ATOM 703 C C . SER A 1 89 ? -24.283 -0.607 14.582 1.00 96.19 89 SER A C 1
ATOM 705 O O . SER A 1 89 ? -23.374 -0.715 13.763 1.00 96.19 89 SER A O 1
ATOM 707 N N . ASP A 1 90 ? -24.807 -1.654 15.217 1.00 93.81 90 ASP A N 1
ATOM 708 C CA . ASP A 1 90 ? -24.343 -3.038 15.042 1.00 93.81 90 ASP A CA 1
ATOM 709 C C . ASP A 1 90 ? -22.824 -3.196 15.232 1.00 93.81 90 ASP A C 1
ATOM 711 O O . ASP A 1 90 ? -22.157 -3.894 14.475 1.00 93.81 90 ASP A O 1
ATOM 715 N N . GLY A 1 91 ? -22.265 -2.492 16.221 1.00 94.06 91 GLY A N 1
ATOM 716 C CA . GLY A 1 91 ? -20.831 -2.507 16.521 1.00 94.06 91 GLY A CA 1
ATOM 717 C C . GLY A 1 91 ? -19.960 -1.668 15.583 1.00 94.06 91 GLY A C 1
ATOM 718 O O . GLY A 1 91 ? -18.777 -1.546 15.851 1.00 94.06 91 GLY A O 1
ATOM 719 N N . ARG A 1 92 ? -20.515 -1.054 14.534 1.00 96.62 92 ARG A N 1
ATOM 720 C CA . ARG A 1 92 ? -19.780 -0.239 13.552 1.00 96.62 92 ARG A CA 1
ATOM 721 C C . ARG A 1 92 ? -19.928 1.244 13.842 1.00 96.62 92 ARG A C 1
ATOM 723 O O . ARG A 1 92 ? -20.993 1.664 14.303 1.00 96.62 92 ARG A O 1
ATOM 730 N N . VAL A 1 93 ? -18.910 2.039 13.515 1.00 97.12 93 VAL A N 1
ATOM 731 C CA . VAL A 1 93 ? -19.011 3.505 13.565 1.00 97.12 93 VAL A CA 1
ATOM 732 C C . VAL A 1 93 ? -19.519 4.008 12.226 1.00 97.12 93 VAL A C 1
ATOM 734 O O . VAL A 1 93 ? -18.967 3.693 11.180 1.00 97.12 93 VAL A O 1
ATOM 737 N N . ILE A 1 94 ? -20.578 4.802 12.248 1.00 97.31 94 ILE A N 1
ATOM 738 C CA . ILE A 1 94 ? -21.140 5.437 11.062 1.00 97.31 94 ILE A CA 1
ATOM 739 C C . ILE A 1 94 ? -20.889 6.932 11.186 1.00 97.31 94 ILE A C 1
ATOM 741 O O . ILE A 1 94 ? -21.368 7.542 12.143 1.00 97.31 94 ILE A O 1
ATOM 745 N N . GLY A 1 95 ? -20.168 7.497 10.220 1.00 95.88 95 GLY A N 1
ATOM 746 C CA . GLY A 1 95 ? -20.010 8.937 10.056 1.00 95.88 95 GLY A CA 1
ATOM 747 C C . GLY A 1 95 ? -20.900 9.453 8.934 1.00 95.88 95 GLY A C 1
ATOM 748 O O . GLY A 1 95 ? -20.948 8.854 7.859 1.00 95.88 95 GLY A O 1
ATOM 749 N N . THR A 1 96 ? -21.622 10.541 9.187 1.00 94.75 96 THR A N 1
ATOM 750 C CA . THR A 1 96 ? -22.497 11.197 8.203 1.00 94.75 96 THR A CA 1
ATOM 751 C C . THR A 1 96 ? -22.332 12.706 8.244 1.00 94.75 96 THR A C 1
ATOM 753 O O . THR A 1 96 ? -22.354 13.283 9.334 1.00 94.75 96 THR A O 1
ATOM 756 N N . ASP A 1 97 ? -22.257 13.329 7.076 1.00 92.38 97 ASP A N 1
ATOM 757 C CA . ASP A 1 97 ? -22.506 14.759 6.890 1.00 92.38 97 ASP A CA 1
ATOM 758 C C . ASP A 1 97 ? -23.688 14.966 5.913 1.00 92.38 97 ASP A C 1
ATOM 760 O O . ASP A 1 97 ? -24.484 14.043 5.697 1.00 92.38 97 ASP A O 1
ATOM 764 N N . ASP A 1 98 ? -23.850 16.177 5.376 1.00 84.44 98 ASP A N 1
ATOM 765 C CA . ASP A 1 98 ? -24.945 16.517 4.459 1.00 84.44 98 ASP A CA 1
ATOM 766 C C . ASP A 1 98 ? -24.844 15.823 3.080 1.00 84.44 98 ASP A C 1
ATOM 768 O O . ASP A 1 98 ? -25.858 15.688 2.388 1.00 84.44 98 ASP A O 1
ATOM 772 N N . GLU A 1 99 ? -23.658 15.355 2.676 1.00 84.81 99 GLU A N 1
ATOM 773 C CA . GLU A 1 99 ? -23.371 14.840 1.326 1.00 84.81 99 GLU A CA 1
ATOM 774 C C . GLU A 1 99 ? -22.822 13.404 1.315 1.00 84.81 99 GLU A C 1
ATOM 776 O O . GLU A 1 99 ? -23.017 12.657 0.350 1.00 84.81 99 GLU A O 1
ATOM 781 N N . LEU A 1 100 ? -22.154 12.992 2.387 1.00 88.44 100 LEU A N 1
ATOM 782 C CA . LEU A 1 100 ? -21.315 11.812 2.470 1.00 88.44 100 LEU A CA 1
ATOM 783 C C . LEU A 1 100 ? -21.650 10.961 3.692 1.00 88.44 100 LEU A C 1
ATOM 785 O O . LEU A 1 100 ? -22.098 11.407 4.752 1.00 88.44 100 LEU A O 1
ATOM 789 N N . LYS A 1 101 ? -21.386 9.667 3.529 1.00 92.19 101 LYS A N 1
ATOM 790 C CA . LYS A 1 101 ? -21.502 8.670 4.582 1.00 92.19 101 LYS A CA 1
ATOM 791 C C . LYS A 1 101 ? -20.350 7.689 4.475 1.00 92.19 101 LYS A C 1
ATOM 793 O O . LYS A 1 101 ? -20.141 7.110 3.412 1.00 92.19 101 LYS A O 1
ATOM 798 N N . PHE A 1 102 ? -19.693 7.432 5.598 1.00 93.19 102 PHE A N 1
ATOM 799 C CA . PHE A 1 102 ? -18.722 6.353 5.729 1.00 93.19 102 PHE A CA 1
ATOM 800 C C . PHE A 1 102 ? -19.105 5.400 6.861 1.00 93.19 102 PHE A C 1
ATOM 802 O O . PHE A 1 102 ? -19.890 5.728 7.758 1.00 93.19 102 PHE A O 1
ATOM 809 N N . VAL A 1 103 ? -18.550 4.194 6.799 1.00 95.75 103 VAL A N 1
ATOM 810 C CA . VAL A 1 103 ? -18.701 3.169 7.830 1.00 95.75 103 VAL A CA 1
ATOM 811 C C . VAL A 1 103 ? -17.310 2.689 8.202 1.00 95.75 103 VAL A C 1
ATOM 813 O O . VAL A 1 103 ? -16.545 2.296 7.328 1.00 95.75 103 VAL A O 1
ATOM 816 N N . LEU A 1 104 ? -16.995 2.739 9.492 1.00 96.19 104 LEU A N 1
ATOM 817 C CA . LEU A 1 104 ? -15.806 2.122 10.049 1.00 96.19 104 LEU A CA 1
ATOM 818 C C . LEU A 1 104 ? -16.193 0.779 10.658 1.00 96.19 104 LEU A C 1
ATOM 820 O O . LEU A 1 104 ? -17.033 0.697 11.564 1.00 96.19 104 LEU A O 1
ATOM 824 N N . GLU A 1 105 ? -15.574 -0.270 10.142 1.00 97.44 105 GLU A N 1
ATOM 825 C CA . GLU A 1 105 ? -15.758 -1.637 10.611 1.00 97.44 105 GLU A CA 1
ATOM 826 C C . GLU A 1 105 ? -14.814 -1.902 11.797 1.00 97.44 105 GLU A C 1
ATOM 828 O O . GLU A 1 105 ? -13.661 -1.463 11.751 1.00 97.44 105 GLU A O 1
ATOM 833 N N . PRO A 1 106 ? -15.254 -2.601 12.861 1.00 96.44 106 PRO A N 1
ATOM 834 C CA . PRO A 1 106 ? -14.358 -3.072 13.911 1.00 96.44 106 PRO A CA 1
ATOM 835 C C . PRO A 1 106 ? -13.212 -3.875 13.311 1.00 96.44 106 PRO A C 1
ATOM 837 O O . PRO A 1 106 ? -13.442 -4.785 12.510 1.00 96.44 106 PRO A O 1
ATOM 840 N N . ALA A 1 107 ? -11.989 -3.565 13.716 1.00 94.38 107 ALA A N 1
ATOM 841 C CA . ALA A 1 107 ? -10.816 -4.248 13.204 1.00 94.38 107 ALA A CA 1
ATOM 842 C C . ALA A 1 107 ? -9.796 -4.505 14.308 1.00 94.38 107 ALA A C 1
ATOM 844 O O . ALA A 1 107 ? -9.777 -3.836 15.334 1.00 94.38 107 ALA A O 1
ATOM 845 N N . GLU A 1 108 ? -8.918 -5.467 14.064 1.00 92.50 108 GLU A N 1
ATOM 846 C CA . GLU A 1 108 ? -7.648 -5.587 14.770 1.00 92.50 108 GLU A CA 1
ATOM 847 C C . GLU A 1 108 ? -6.553 -5.237 13.769 1.00 92.50 108 GLU A C 1
ATOM 849 O O . GLU A 1 108 ? -6.614 -5.672 12.616 1.00 92.50 108 GLU A O 1
ATOM 854 N N . LEU A 1 109 ? -5.569 -4.436 14.186 1.00 87.62 109 LEU A N 1
ATOM 855 C CA . LEU A 1 109 ? -4.440 -4.113 13.323 1.00 87.62 109 LEU A CA 1
ATOM 856 C C . LEU A 1 109 ? -3.647 -5.400 13.041 1.00 87.62 109 LEU A C 1
ATOM 858 O O . LEU A 1 109 ? -3.139 -6.009 13.990 1.00 87.62 109 LEU A O 1
ATOM 862 N N . PRO A 1 110 ? -3.510 -5.829 11.775 1.00 83.00 110 PRO A N 1
ATOM 863 C CA . PRO A 1 110 ? -2.741 -7.021 11.465 1.00 83.00 110 PRO A CA 1
ATOM 864 C C . PRO A 1 110 ? -1.283 -6.858 11.904 1.00 83.00 110 PRO A C 1
ATOM 866 O O . PRO A 1 110 ? -0.693 -5.785 11.795 1.00 83.00 110 PRO A O 1
ATOM 869 N N . THR A 1 111 ? -0.664 -7.939 12.372 1.00 78.25 111 THR A N 1
ATOM 870 C CA . THR A 1 111 ? 0.759 -7.921 12.751 1.00 78.25 111 THR A CA 1
ATOM 871 C C . THR A 1 111 ? 1.681 -7.772 11.544 1.00 78.25 111 THR A C 1
ATOM 873 O O . THR A 1 111 ? 2.804 -7.285 11.676 1.00 78.25 111 THR A O 1
ATOM 876 N N . LEU A 1 112 ? 1.214 -8.192 10.369 1.00 75.62 112 LEU A N 1
ATOM 877 C CA . LEU A 1 112 ? 1.934 -8.129 9.109 1.00 75.62 112 LEU A CA 1
ATOM 878 C C . LEU A 1 112 ? 1.100 -7.386 8.069 1.00 75.62 112 LEU A C 1
ATOM 880 O O . LEU A 1 112 ? -0.122 -7.503 8.024 1.00 75.62 112 LEU A O 1
ATOM 884 N N . CYS A 1 113 ? 1.798 -6.650 7.214 1.00 76.31 113 CYS A N 1
ATOM 885 C CA . CYS A 1 113 ? 1.268 -6.190 5.944 1.00 76.31 113 CYS A CA 1
ATOM 886 C C . CYS A 1 113 ? 0.779 -7.355 5.086 1.00 76.31 113 CYS A C 1
ATOM 888 O O . CYS A 1 113 ? 1.366 -8.438 5.138 1.00 76.31 113 CYS A O 1
ATOM 890 N N . GLU A 1 114 ? -0.258 -7.103 4.288 1.00 81.25 114 GLU A N 1
ATOM 891 C CA . GLU A 1 114 ? -0.705 -8.044 3.264 1.00 81.25 114 GLU A CA 1
ATOM 892 C C . GLU A 1 114 ? 0.398 -8.303 2.227 1.00 81.25 114 GLU A C 1
ATOM 894 O O . GLU A 1 114 ? 1.323 -7.505 2.051 1.00 81.25 114 GLU A O 1
ATOM 899 N N . ASP A 1 115 ? 0.287 -9.439 1.542 1.00 84.81 115 ASP A N 1
ATOM 900 C CA . ASP A 1 115 ? 1.211 -9.841 0.485 1.00 84.81 115 ASP A CA 1
ATOM 901 C C . ASP A 1 115 ? 1.227 -8.814 -0.641 1.00 84.81 115 ASP A C 1
ATOM 903 O O . ASP A 1 115 ? 0.177 -8.363 -1.116 1.00 84.81 115 ASP A O 1
ATOM 907 N N . GLY A 1 116 ? 2.422 -8.468 -1.106 1.00 86.75 116 GLY A N 1
ATOM 908 C CA . GLY A 1 116 ? 2.559 -7.412 -2.089 1.00 86.75 116 GLY A CA 1
ATOM 909 C C . GLY A 1 116 ? 3.971 -7.213 -2.601 1.00 86.75 116 GLY A C 1
ATOM 910 O O . GLY A 1 116 ? 4.937 -7.840 -2.160 1.00 86.75 116 GLY A O 1
ATOM 911 N N . VAL A 1 117 ? 4.057 -6.301 -3.561 1.00 87.31 117 VAL A N 1
ATOM 912 C CA . VAL A 1 117 ? 5.300 -5.773 -4.110 1.00 87.31 117 VAL A CA 1
ATOM 913 C C . VAL A 1 117 ? 5.181 -4.255 -4.239 1.00 87.31 117 VAL A C 1
ATOM 915 O O . VAL A 1 117 ? 4.126 -3.741 -4.612 1.00 87.31 117 VAL A O 1
ATOM 918 N N . GLU A 1 118 ? 6.253 -3.543 -3.912 1.00 85.88 118 GLU A N 1
ATOM 919 C CA . GLU A 1 118 ? 6.310 -2.083 -3.884 1.00 85.88 118 GLU A CA 1
ATOM 920 C C . GLU A 1 118 ? 7.595 -1.609 -4.561 1.00 85.88 118 GLU A C 1
ATOM 922 O O . GLU A 1 118 ? 8.686 -2.053 -4.213 1.00 85.88 118 GLU A O 1
ATOM 927 N N . ILE A 1 119 ? 7.474 -0.699 -5.530 1.00 86.69 119 ILE A N 1
ATOM 928 C CA . ILE A 1 119 ? 8.641 -0.044 -6.132 1.00 86.69 119 ILE A CA 1
ATOM 929 C C . ILE A 1 119 ? 9.180 0.966 -5.124 1.00 86.69 119 ILE A C 1
ATOM 931 O O . ILE A 1 119 ? 8.496 1.938 -4.807 1.00 86.69 119 ILE A O 1
ATOM 935 N N . VAL A 1 120 ? 10.413 0.757 -4.671 1.00 87.38 120 VAL A N 1
ATOM 936 C CA . VAL A 1 120 ? 11.091 1.657 -3.724 1.00 87.38 120 VAL A CA 1
ATOM 937 C C . VAL A 1 120 ? 12.029 2.633 -4.430 1.00 87.38 120 VAL A C 1
ATOM 939 O O . VAL A 1 120 ? 12.344 3.693 -3.890 1.00 87.38 120 VAL A O 1
ATOM 942 N N . TYR A 1 121 ? 12.471 2.296 -5.644 1.00 87.94 121 TYR A N 1
ATOM 943 C CA . TYR A 1 121 ? 13.324 3.154 -6.457 1.00 87.94 121 TYR A CA 1
ATOM 944 C C . TYR A 1 121 ? 13.170 2.843 -7.946 1.00 87.94 121 TYR A C 1
ATOM 946 O O . TYR A 1 121 ? 13.036 1.689 -8.347 1.00 87.94 121 TYR A O 1
ATOM 954 N N . ASN A 1 122 ? 13.238 3.878 -8.781 1.00 89.00 122 ASN A N 1
ATOM 955 C CA . ASN A 1 122 ? 13.333 3.731 -10.226 1.00 89.00 122 ASN A CA 1
ATOM 956 C C . ASN A 1 122 ? 14.272 4.782 -10.831 1.00 89.00 122 ASN A C 1
ATOM 958 O O . ASN A 1 122 ? 14.295 5.938 -10.400 1.00 89.00 122 ASN A O 1
ATOM 962 N N . TYR A 1 123 ? 15.024 4.383 -11.854 1.00 86.31 123 TYR A N 1
ATOM 963 C CA . TYR A 1 123 ? 15.947 5.247 -12.586 1.00 86.31 123 TYR A CA 1
ATOM 964 C C . TYR A 1 123 ? 16.064 4.824 -14.056 1.00 86.31 123 TYR A C 1
ATOM 966 O O . TYR A 1 123 ? 16.113 3.628 -14.307 1.00 86.31 123 TYR A O 1
ATOM 974 N N . PRO A 1 124 ? 16.194 5.754 -15.014 1.00 86.88 124 PRO A N 1
ATOM 975 C CA . PRO A 1 124 ? 16.027 7.190 -14.826 1.00 86.88 124 PRO A CA 1
ATOM 976 C C . PRO A 1 124 ? 14.555 7.544 -14.557 1.00 86.88 124 PRO A C 1
ATOM 978 O O . PRO A 1 124 ? 13.648 6.773 -14.861 1.00 86.88 124 PRO A O 1
ATOM 981 N N . GLN A 1 125 ? 14.319 8.698 -13.926 1.00 81.81 125 GLN A N 1
ATOM 982 C CA . GLN A 1 125 ? 12.960 9.222 -13.701 1.00 81.81 125 GLN A CA 1
ATOM 983 C C . GLN A 1 125 ? 12.409 9.962 -14.926 1.00 81.81 125 GLN A C 1
ATOM 985 O O . GLN A 1 125 ? 11.208 10.175 -15.038 1.00 81.81 125 GLN A O 1
ATOM 990 N N . GLU A 1 126 ? 13.293 10.319 -15.850 1.00 78.75 126 GLU A N 1
ATOM 991 C CA . GLU A 1 126 ? 12.984 10.971 -17.113 1.00 78.75 126 GLU A CA 1
ATOM 992 C C . GLU A 1 126 ? 13.508 10.096 -18.247 1.00 78.75 126 GLU A C 1
ATOM 994 O O . GLU A 1 126 ? 14.519 9.407 -18.097 1.00 78.75 126 GLU A O 1
ATOM 999 N N . ALA A 1 127 ? 12.832 10.135 -19.386 1.00 80.75 127 ALA A N 1
ATOM 1000 C CA . ALA A 1 127 ? 13.257 9.427 -20.577 1.00 80.75 127 ALA A CA 1
ATOM 1001 C C . ALA A 1 127 ? 12.902 10.255 -21.812 1.00 80.75 127 ALA A C 1
ATOM 1003 O O . ALA A 1 127 ? 11.938 11.025 -21.794 1.00 80.75 127 ALA A O 1
ATOM 1004 N N . ILE A 1 128 ? 13.714 10.130 -22.858 1.00 82.31 128 ILE A N 1
ATOM 1005 C CA . ILE A 1 128 ? 13.517 10.866 -24.105 1.00 82.31 128 ILE A CA 1
ATOM 1006 C C . ILE A 1 128 ? 12.554 10.060 -24.978 1.00 82.31 128 ILE A C 1
ATOM 1008 O O . ILE A 1 128 ? 12.684 8.842 -25.106 1.00 82.31 128 ILE A O 1
ATOM 1012 N N . GLU A 1 129 ? 11.562 10.745 -25.540 1.00 82.50 129 GLU A N 1
ATOM 1013 C CA . GLU A 1 129 ? 10.621 10.153 -26.488 1.00 82.50 129 GLU A CA 1
ATOM 1014 C C . GLU A 1 129 ? 11.358 9.512 -27.670 1.00 82.50 129 GLU A C 1
ATOM 1016 O O . GLU A 1 129 ? 12.328 10.073 -28.179 1.00 82.50 129 GLU A O 1
ATOM 1021 N N . ASP A 1 130 ? 10.889 8.337 -28.093 1.00 82.12 130 ASP A N 1
ATOM 1022 C CA . ASP A 1 130 ? 11.434 7.563 -29.214 1.00 82.12 130 ASP A CA 1
ATOM 1023 C C . ASP A 1 130 ? 12.904 7.118 -29.053 1.00 82.12 130 ASP A C 1
ATOM 1025 O O . ASP A 1 130 ? 13.495 6.561 -29.984 1.00 82.12 130 ASP A O 1
ATOM 1029 N N . GLU A 1 131 ? 13.497 7.264 -27.861 1.00 86.19 131 GLU A N 1
ATOM 1030 C CA . GLU A 1 131 ? 14.839 6.766 -27.553 1.00 86.19 131 GLU A CA 1
ATOM 1031 C C . GLU A 1 131 ? 14.799 5.527 -26.649 1.00 86.19 131 GLU A C 1
ATOM 1033 O O . GLU A 1 131 ? 14.123 5.486 -25.618 1.00 86.19 131 GLU A O 1
ATOM 1038 N N . LEU A 1 132 ? 15.555 4.488 -27.026 1.00 88.38 132 LEU A N 1
ATOM 1039 C CA . LEU A 1 132 ? 15.716 3.300 -26.190 1.00 88.38 132 LEU A CA 1
ATOM 1040 C C . LEU A 1 132 ? 16.354 3.700 -24.855 1.00 88.38 132 LEU A C 1
ATOM 1042 O O . LEU A 1 132 ? 17.493 4.163 -24.814 1.00 88.38 132 LEU A O 1
ATOM 1046 N N . THR A 1 133 ? 15.617 3.484 -23.773 1.00 87.69 133 THR A N 1
ATOM 1047 C CA . THR A 1 133 ? 16.024 3.823 -22.413 1.00 87.69 133 THR A CA 1
ATOM 1048 C C . THR A 1 133 ? 16.051 2.565 -21.559 1.00 87.69 133 THR A C 1
ATOM 1050 O O . THR A 1 133 ? 15.112 1.767 -21.559 1.00 87.69 133 THR A O 1
ATOM 1053 N N . THR A 1 134 ? 17.131 2.390 -20.805 1.00 91.12 134 THR A N 1
ATOM 1054 C CA . THR A 1 134 ? 17.265 1.315 -19.823 1.00 91.12 134 THR A CA 1
ATOM 1055 C C . THR A 1 134 ? 16.817 1.823 -18.456 1.00 91.12 134 THR A C 1
ATOM 1057 O O . THR A 1 134 ? 17.431 2.734 -17.901 1.00 91.12 134 THR A O 1
ATOM 1060 N N . PHE A 1 135 ? 15.769 1.218 -17.905 1.00 88.31 135 PHE A N 1
ATOM 1061 C CA . PHE A 1 135 ? 15.241 1.513 -16.580 1.00 88.31 135 PHE A CA 1
ATOM 1062 C C . PHE A 1 135 ? 15.691 0.465 -15.568 1.00 88.31 135 PHE A C 1
ATOM 1064 O O . PHE A 1 135 ? 15.486 -0.727 -15.776 1.00 88.31 135 PHE A O 1
ATOM 1071 N N . THR A 1 136 ? 16.229 0.906 -14.440 1.00 92.25 136 THR A N 1
ATOM 1072 C CA . THR A 1 136 ? 16.423 0.101 -13.235 1.00 92.25 136 THR A CA 1
ATOM 1073 C C . THR A 1 136 ? 15.270 0.355 -12.276 1.00 92.25 136 THR A C 1
ATOM 1075 O O . THR A 1 136 ? 14.947 1.509 -11.993 1.00 92.25 136 THR A O 1
ATOM 1078 N N . VAL A 1 137 ? 14.658 -0.713 -11.774 1.00 90.94 137 VAL A N 1
ATOM 1079 C CA . VAL A 1 137 ? 13.550 -0.672 -10.816 1.00 90.94 137 VAL A CA 1
ATOM 1080 C C . VAL A 1 137 ? 13.905 -1.558 -9.637 1.00 90.94 137 VAL A C 1
ATOM 1082 O O . VAL A 1 137 ? 13.940 -2.780 -9.783 1.00 90.94 137 VAL A O 1
ATOM 1085 N N . ASP A 1 138 ? 14.130 -0.945 -8.479 1.00 91.88 138 ASP A N 1
ATOM 1086 C CA . ASP A 1 138 ? 14.294 -1.666 -7.223 1.00 91.88 138 ASP A CA 1
ATOM 1087 C C . ASP A 1 138 ? 12.958 -1.718 -6.491 1.00 91.88 138 ASP A C 1
ATOM 1089 O O . ASP A 1 138 ? 12.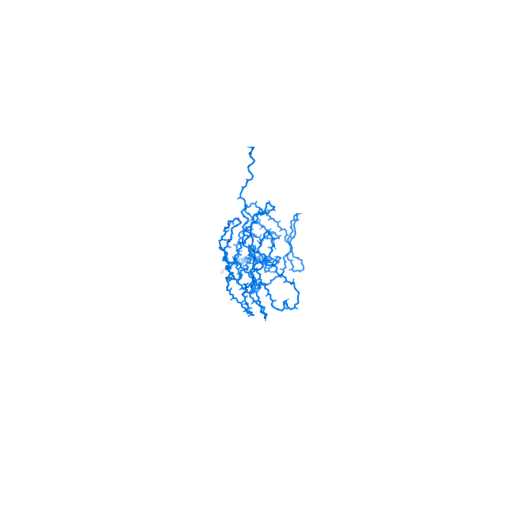173 -0.760 -6.484 1.00 91.88 138 ASP A O 1
ATOM 1093 N N . PHE A 1 139 ? 12.700 -2.854 -5.861 1.00 90.38 139 PHE A N 1
ATOM 1094 C CA . PHE A 1 139 ? 11.432 -3.118 -5.210 1.00 90.38 139 PHE A CA 1
ATOM 1095 C C . PHE A 1 139 ? 11.608 -3.950 -3.949 1.00 90.38 139 PHE A C 1
ATOM 1097 O O . PHE A 1 139 ? 12.497 -4.802 -3.866 1.00 90.38 139 PHE A O 1
ATOM 1104 N N . ASP A 1 140 ? 10.695 -3.742 -3.010 1.00 89.50 140 ASP A N 1
ATOM 1105 C CA . ASP A 1 140 ? 10.535 -4.572 -1.824 1.00 89.50 140 ASP A CA 1
ATOM 1106 C C . ASP A 1 140 ? 9.317 -5.485 -2.045 1.00 89.50 140 ASP A C 1
ATOM 1108 O O . ASP A 1 140 ? 8.343 -5.110 -2.705 1.00 89.50 140 ASP A O 1
ATOM 1112 N N . TYR A 1 141 ? 9.377 -6.717 -1.544 1.00 88.62 141 TYR A N 1
ATOM 1113 C CA . TYR A 1 141 ? 8.279 -7.681 -1.638 1.00 88.62 141 TYR A CA 1
ATOM 1114 C C . TYR A 1 141 ? 8.041 -8.373 -0.303 1.00 88.62 141 TYR A C 1
ATOM 1116 O O . TYR A 1 141 ? 8.965 -8.557 0.494 1.00 88.62 141 TYR A O 1
ATOM 1124 N N . ARG A 1 142 ? 6.800 -8.820 -0.097 1.00 85.94 142 ARG A N 1
ATOM 1125 C CA . ARG A 1 142 ? 6.403 -9.679 1.020 1.00 85.94 142 ARG A CA 1
ATOM 1126 C C . ARG A 1 142 ? 5.422 -10.735 0.537 1.00 85.94 142 ARG A C 1
ATOM 1128 O O . ARG A 1 142 ? 4.452 -10.415 -0.148 1.00 85.94 142 ARG A O 1
ATOM 1135 N N . LEU A 1 143 ? 5.650 -11.969 0.960 1.00 87.44 143 LEU A N 1
ATOM 1136 C CA . LEU A 1 143 ? 4.753 -13.092 0.754 1.00 87.44 143 LEU A CA 1
ATOM 1137 C C . LEU A 1 143 ? 4.560 -13.804 2.092 1.00 87.44 143 LEU A C 1
ATOM 1139 O O . LEU A 1 143 ? 5.490 -14.395 2.619 1.00 87.44 143 LEU A O 1
ATOM 1143 N N . SER A 1 144 ? 3.362 -13.737 2.652 1.00 83.50 144 SER A N 1
ATOM 1144 C CA . SER A 1 144 ? 2.970 -14.307 3.951 1.00 83.50 144 SER A CA 1
ATOM 1145 C C . SER A 1 144 ? 2.142 -15.582 3.779 1.00 83.50 144 SER A C 1
ATOM 1147 O O . SER A 1 144 ? 1.589 -16.109 4.744 1.00 83.50 144 SER A O 1
ATOM 1149 N N . THR A 1 145 ? 1.993 -16.050 2.538 1.00 81.94 145 THR A N 1
ATOM 1150 C CA . THR A 1 145 ? 1.304 -17.294 2.208 1.00 81.94 145 THR A CA 1
ATOM 1151 C C . THR A 1 145 ? 2.269 -18.476 2.203 1.00 81.94 145 THR A C 1
ATOM 1153 O O . THR A 1 145 ? 3.470 -18.349 1.962 1.00 81.94 145 THR A O 1
ATOM 1156 N N . ASP A 1 146 ? 1.713 -19.674 2.394 1.00 85.56 146 ASP A N 1
ATOM 1157 C CA . ASP A 1 146 ? 2.441 -20.943 2.256 1.00 85.56 146 ASP A CA 1
ATOM 1158 C C . ASP A 1 146 ? 2.696 -21.348 0.794 1.00 85.56 146 ASP A C 1
ATOM 1160 O O . ASP A 1 146 ? 3.167 -22.456 0.520 1.00 85.56 146 ASP A O 1
ATOM 1164 N N . SER A 1 147 ? 2.370 -20.461 -0.144 1.00 85.69 147 SER A N 1
ATOM 1165 C CA . SER A 1 147 ? 2.562 -20.658 -1.575 1.00 85.69 147 SER A CA 1
ATOM 1166 C C . SER A 1 147 ? 3.777 -19.885 -2.060 1.00 85.69 147 SER A C 1
ATOM 1168 O O . SER A 1 147 ? 4.148 -18.879 -1.472 1.00 85.69 147 SER A O 1
ATOM 1170 N N . GLU A 1 148 ? 4.396 -20.357 -3.134 1.00 88.94 148 GLU A N 1
ATOM 1171 C CA . GLU A 1 148 ? 5.424 -19.595 -3.844 1.00 88.94 148 GLU A CA 1
ATOM 1172 C C . GLU A 1 148 ? 4.777 -18.461 -4.646 1.00 88.94 148 GLU A C 1
ATOM 1174 O O . GLU A 1 148 ? 3.562 -18.461 -4.870 1.00 88.94 148 GLU A O 1
ATOM 1179 N N . ALA A 1 149 ? 5.583 -17.504 -5.095 1.00 89.38 149 ALA A N 1
ATOM 1180 C CA . ALA A 1 149 ? 5.141 -16.468 -6.013 1.00 89.38 149 ALA A CA 1
ATOM 1181 C C . ALA A 1 149 ? 6.237 -16.096 -7.013 1.00 89.38 149 ALA A C 1
ATOM 1183 O O . ALA A 1 149 ? 7.400 -16.470 -6.873 1.00 89.38 149 ALA A O 1
ATOM 1184 N N . VAL A 1 150 ? 5.862 -15.329 -8.027 1.00 89.88 150 VAL A N 1
ATOM 1185 C CA . VAL A 1 150 ? 6.776 -14.775 -9.019 1.00 89.88 150 VAL A CA 1
ATOM 1186 C C . VAL A 1 150 ? 6.529 -13.282 -9.138 1.00 89.88 150 VAL A C 1
ATOM 1188 O O . VAL A 1 150 ? 5.395 -12.851 -9.350 1.00 89.88 150 VAL A O 1
ATOM 1191 N N . VAL A 1 151 ? 7.593 -12.490 -9.048 1.00 89.56 151 VAL A N 1
ATOM 1192 C CA . VAL A 1 151 ? 7.548 -11.067 -9.382 1.00 89.56 151 VAL A CA 1
ATOM 1193 C C . VAL A 1 151 ? 7.960 -10.876 -10.836 1.00 89.56 151 VAL A C 1
ATOM 1195 O O . VAL A 1 151 ? 8.966 -11.440 -11.267 1.00 89.56 151 VAL A O 1
ATOM 1198 N N . ARG A 1 152 ? 7.209 -10.072 -11.594 1.00 89.75 152 ARG A N 1
ATOM 1199 C CA . ARG A 1 152 ? 7.561 -9.673 -12.969 1.00 89.75 152 ARG A CA 1
ATOM 1200 C C . ARG A 1 152 ? 7.419 -8.172 -13.157 1.00 89.75 152 ARG A C 1
ATOM 1202 O O . ARG A 1 152 ? 6.556 -7.543 -12.545 1.00 89.75 152 ARG A O 1
ATOM 1209 N N . ILE A 1 153 ? 8.214 -7.630 -14.071 1.00 88.06 153 ILE A N 1
ATOM 1210 C CA . ILE A 1 153 ? 8.101 -6.251 -14.537 1.00 88.06 153 ILE A CA 1
ATOM 1211 C C . ILE A 1 153 ? 7.416 -6.202 -15.906 1.00 88.06 153 ILE A C 1
ATOM 1213 O O . ILE A 1 153 ? 7.657 -7.047 -16.774 1.00 88.06 153 ILE A O 1
ATOM 1217 N N . ALA A 1 154 ? 6.566 -5.199 -16.098 1.00 85.69 154 ALA A N 1
ATOM 1218 C CA . ALA A 1 154 ? 6.029 -4.845 -17.401 1.00 85.69 154 ALA A CA 1
ATOM 1219 C C . ALA A 1 154 ? 6.220 -3.356 -17.668 1.00 85.69 154 ALA A C 1
ATOM 1221 O O . ALA A 1 154 ? 6.148 -2.527 -16.759 1.00 85.69 154 ALA A O 1
ATOM 1222 N N . VAL A 1 155 ? 6.395 -3.022 -18.939 1.00 83.19 155 VAL A N 1
ATOM 1223 C CA . VAL A 1 155 ? 6.423 -1.642 -19.408 1.00 83.19 155 VAL A CA 1
ATOM 1224 C C . VAL A 1 155 ? 5.237 -1.423 -20.321 1.00 83.19 155 VAL A C 1
ATOM 1226 O O . VAL A 1 155 ? 4.930 -2.254 -21.178 1.00 83.19 155 VAL A O 1
ATOM 1229 N N . ARG A 1 156 ? 4.544 -0.301 -20.148 1.00 77.94 156 ARG A N 1
ATOM 1230 C CA . ARG A 1 156 ? 3.556 0.128 -21.133 1.00 77.94 156 ARG A CA 1
ATOM 1231 C C . ARG A 1 156 ? 4.256 0.855 -22.278 1.00 77.94 156 ARG A C 1
ATOM 1233 O O . ARG A 1 156 ? 4.841 1.910 -22.067 1.00 77.94 156 ARG A O 1
ATOM 1240 N N . SER A 1 157 ? 4.108 0.311 -23.480 1.00 68.25 157 SER A N 1
ATOM 1241 C CA . SER A 1 157 ? 4.403 0.960 -24.757 1.00 68.25 157 SER A CA 1
ATOM 1242 C C . SER A 1 157 ? 3.099 1.424 -25.411 1.00 68.25 157 SER A C 1
ATOM 1244 O O . SER A 1 157 ? 2.053 0.786 -25.265 1.00 68.25 157 SER A O 1
ATOM 1246 N N . ALA A 1 158 ? 3.142 2.533 -26.145 1.00 63.62 158 ALA A N 1
ATOM 1247 C CA . ALA A 1 158 ? 1.978 3.021 -26.877 1.00 63.62 158 ALA A CA 1
ATOM 1248 C C . ALA A 1 158 ? 1.582 2.118 -28.053 1.00 63.62 158 ALA A C 1
ATOM 1250 O O . ALA A 1 158 ? 0.394 1.997 -28.346 1.00 63.62 158 ALA A O 1
ATOM 1251 N N . GLU A 1 159 ? 2.553 1.459 -28.692 1.00 63.72 159 GLU A N 1
ATOM 1252 C CA . GLU A 1 159 ? 2.308 0.608 -29.862 1.00 63.72 159 GLU A CA 1
ATOM 1253 C C . GLU A 1 159 ? 1.739 -0.766 -29.466 1.00 63.72 159 GLU A C 1
ATOM 1255 O O . GLU A 1 159 ? 0.831 -1.277 -30.120 1.00 63.72 159 GLU A O 1
ATOM 1260 N N . TYR A 1 160 ? 2.221 -1.341 -28.359 1.00 65.81 160 TYR A N 1
ATOM 1261 C CA . TYR A 1 160 ? 1.927 -2.734 -27.987 1.00 65.81 160 TYR A CA 1
ATOM 1262 C C . TYR A 1 160 ? 1.161 -2.895 -26.666 1.00 65.81 160 TYR A C 1
ATOM 1264 O O . TYR A 1 160 ? 0.829 -4.013 -26.274 1.00 65.81 160 TYR A O 1
ATOM 1272 N N . GLY A 1 161 ? 0.849 -1.802 -25.964 1.00 75.62 161 GLY A N 1
ATOM 1273 C CA . GLY A 1 161 ? 0.212 -1.865 -24.650 1.00 75.62 161 GLY A CA 1
ATOM 1274 C C . GLY A 1 161 ? 1.184 -2.317 -23.557 1.00 75.62 161 GLY A C 1
ATOM 1275 O O . GLY A 1 161 ? 2.320 -1.860 -23.510 1.00 75.62 161 GLY A O 1
ATOM 1276 N 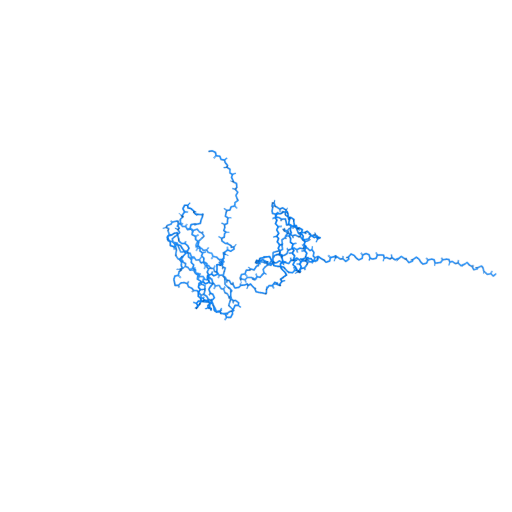N . LEU A 1 162 ? 0.726 -3.160 -22.627 1.00 77.12 162 LEU A N 1
ATOM 1277 C CA . LEU A 1 162 ? 1.573 -3.702 -21.556 1.00 77.12 162 LEU A CA 1
ATOM 1278 C C . LEU A 1 162 ? 2.422 -4.858 -22.091 1.00 77.12 162 LEU A C 1
ATOM 1280 O O . LEU A 1 162 ? 1.876 -5.890 -22.476 1.00 77.12 162 LEU A O 1
ATOM 1284 N N . ILE A 1 163 ? 3.740 -4.691 -22.065 1.00 78.94 163 ILE A N 1
ATOM 1285 C CA . ILE A 1 163 ? 4.717 -5.698 -22.478 1.00 78.94 163 ILE A CA 1
ATOM 1286 C C . ILE A 1 163 ? 5.440 -6.195 -21.231 1.00 78.94 163 ILE A C 1
ATOM 1288 O O . ILE A 1 163 ? 6.023 -5.398 -20.496 1.00 78.94 163 ILE A O 1
ATOM 1292 N N . PHE A 1 164 ? 5.412 -7.504 -20.988 1.00 79.06 164 PHE A N 1
ATOM 1293 C CA . PHE A 1 164 ? 6.249 -8.118 -19.961 1.00 79.06 164 PHE A CA 1
ATOM 1294 C C . PHE A 1 164 ? 7.653 -8.340 -20.510 1.00 79.06 164 PHE A C 1
ATOM 1296 O O . PHE A 1 164 ? 7.818 -8.721 -21.665 1.00 79.06 164 PHE A O 1
ATOM 1303 N N . SER A 1 165 ? 8.661 -8.145 -19.666 1.00 76.81 165 SER A N 1
ATOM 1304 C CA . SER A 1 165 ? 10.006 -8.612 -19.988 1.00 76.81 165 SER A CA 1
ATOM 1305 C C . SER A 1 165 ? 9.990 -10.144 -19.916 1.00 76.81 165 SER A C 1
ATOM 1307 O O . SER A 1 165 ? 9.792 -10.719 -18.839 1.00 76.81 165 SER A O 1
ATOM 1309 N N . ASP A 1 166 ? 10.067 -10.809 -21.073 1.00 68.38 166 ASP A N 1
ATOM 1310 C CA . ASP A 1 166 ? 9.780 -12.247 -21.201 1.00 68.38 166 ASP A CA 1
ATOM 1311 C C . ASP A 1 166 ? 10.715 -13.126 -20.351 1.00 68.38 166 ASP A C 1
ATOM 1313 O O . ASP A 1 166 ? 10.274 -14.157 -19.845 1.00 68.38 166 ASP A O 1
ATOM 1317 N N . ASP A 1 167 ? 11.936 -12.655 -20.075 1.00 73.69 167 ASP A N 1
ATOM 1318 C CA . ASP A 1 167 ? 12.967 -13.403 -19.341 1.00 73.69 167 ASP A CA 1
ATOM 1319 C C . ASP A 1 167 ? 13.288 -12.840 -17.944 1.00 73.69 167 ASP A C 1
ATOM 1321 O O . ASP A 1 167 ? 14.196 -13.327 -17.269 1.00 73.69 167 ASP A O 1
ATOM 1325 N N . GLN A 1 168 ? 12.574 -11.808 -17.484 1.00 81.69 168 GLN A N 1
ATOM 1326 C CA . GLN A 1 168 ? 12.860 -11.175 -16.195 1.00 81.69 168 GLN A CA 1
ATOM 1327 C C . GLN A 1 168 ? 11.764 -11.456 -15.185 1.00 81.69 168 GLN A C 1
ATOM 1329 O O . GLN A 1 168 ? 10.701 -10.826 -15.165 1.00 81.69 168 GLN A O 1
ATOM 1334 N N . TYR A 1 169 ? 12.063 -12.407 -14.311 1.00 90.12 169 TYR A N 1
ATOM 1335 C CA . TYR A 1 169 ? 11.250 -12.706 -13.154 1.00 90.12 169 TYR A CA 1
ATOM 1336 C C . TYR A 1 169 ? 12.123 -13.031 -11.945 1.00 90.12 169 TYR A C 1
ATOM 1338 O O . TYR A 1 169 ? 13.276 -13.439 -12.082 1.00 90.12 169 TYR A O 1
ATOM 1346 N N . ILE A 1 170 ? 11.563 -12.824 -10.757 1.00 91.12 170 ILE A N 1
ATOM 1347 C CA . ILE A 1 170 ? 12.182 -13.213 -9.490 1.00 91.12 170 ILE A CA 1
ATOM 1348 C C . ILE A 1 170 ? 11.217 -14.167 -8.792 1.00 91.12 170 ILE A C 1
ATOM 1350 O O . ILE A 1 170 ? 10.068 -13.811 -8.532 1.00 91.12 170 ILE A O 1
ATOM 1354 N N . GLU A 1 171 ? 11.677 -15.389 -8.531 1.00 92.69 171 GLU A N 1
ATOM 1355 C CA . GLU A 1 171 ? 10.937 -16.367 -7.733 1.00 92.69 171 GLU A CA 1
ATOM 1356 C C . GLU A 1 171 ? 11.008 -15.984 -6.260 1.00 92.69 171 GLU A C 1
ATOM 1358 O O . GLU A 1 171 ? 12.083 -15.697 -5.729 1.00 92.69 171 GLU A O 1
ATOM 1363 N N . ILE A 1 172 ? 9.853 -16.007 -5.610 1.00 90.69 172 ILE A N 1
ATOM 1364 C CA . ILE A 1 172 ? 9.680 -15.702 -4.199 1.00 90.69 172 ILE A CA 1
ATOM 1365 C C . ILE A 1 172 ? 9.261 -16.986 -3.507 1.00 90.69 172 ILE A C 1
ATOM 1367 O O . ILE A 1 172 ? 8.275 -17.627 -3.887 1.00 90.69 172 ILE A O 1
ATOM 1371 N N . GLN A 1 173 ? 10.031 -17.377 -2.497 1.00 93.00 173 GLN A N 1
ATOM 1372 C CA . GLN A 1 173 ? 9.706 -18.553 -1.706 1.00 93.00 173 GLN A CA 1
ATOM 1373 C C . GLN A 1 173 ? 8.525 -18.244 -0.780 1.00 93.00 173 GLN A C 1
ATOM 1375 O O . GLN A 1 173 ? 8.208 -17.092 -0.499 1.00 93.00 173 GLN A O 1
ATOM 1380 N N . LYS A 1 174 ? 7.846 -19.282 -0.296 1.00 89.75 174 LYS A N 1
ATOM 1381 C CA . LYS A 1 174 ? 6.768 -19.117 0.688 1.00 89.75 174 LYS A CA 1
ATOM 1382 C C . LYS A 1 174 ? 7.257 -18.420 1.963 1.00 89.75 174 LYS A C 1
ATOM 1384 O O . LYS A 1 174 ? 8.364 -18.705 2.427 1.00 89.75 174 LYS A O 1
ATOM 1389 N N . ASN A 1 175 ? 6.390 -17.619 2.584 1.00 87.31 175 ASN A N 1
ATOM 1390 C CA . ASN A 1 175 ? 6.687 -16.887 3.825 1.00 87.31 175 ASN A CA 1
ATOM 1391 C C . ASN A 1 175 ? 7.982 -16.047 3.749 1.00 87.31 175 ASN A C 1
ATOM 1393 O O . ASN A 1 175 ? 8.767 -16.033 4.700 1.00 87.31 175 ASN A O 1
ATOM 1397 N N . ASP A 1 176 ? 8.226 -15.400 2.609 1.00 89.00 176 ASP A N 1
ATOM 1398 C CA . ASP A 1 176 ? 9.466 -14.686 2.310 1.00 89.00 176 ASP A CA 1
ATOM 1399 C C . ASP A 1 176 ? 9.277 -13.160 2.280 1.00 89.00 176 ASP A C 1
ATOM 1401 O O . ASP A 1 176 ? 8.211 -12.627 1.956 1.00 89.00 176 ASP A O 1
ATOM 1405 N N . LEU A 1 177 ? 10.344 -12.451 2.634 1.00 89.56 177 LEU A N 1
ATOM 1406 C CA . LEU A 1 177 ? 10.435 -10.996 2.642 1.00 89.56 177 LEU A CA 1
ATOM 1407 C C . LEU A 1 177 ? 11.801 -10.620 2.090 1.00 89.56 177 LEU A C 1
ATOM 1409 O O . LEU A 1 177 ? 12.833 -11.063 2.602 1.00 89.56 177 LEU A O 1
ATOM 1413 N N . GLY A 1 178 ? 11.824 -9.728 1.111 1.00 90.44 178 GLY A N 1
ATOM 1414 C CA . GLY A 1 178 ? 13.091 -9.328 0.539 1.00 90.44 178 GLY A CA 1
ATOM 1415 C C . GLY A 1 178 ? 13.000 -8.152 -0.402 1.00 90.44 178 GLY A C 1
ATOM 1416 O O . GLY A 1 178 ? 12.025 -7.401 -0.434 1.00 90.44 178 GLY A O 1
ATOM 1417 N N . ARG A 1 179 ? 14.089 -7.998 -1.148 1.00 93.25 179 ARG A N 1
ATOM 1418 C CA . ARG A 1 179 ? 14.275 -6.952 -2.144 1.00 93.25 179 ARG A CA 1
ATOM 1419 C C . ARG A 1 179 ? 14.680 -7.570 -3.463 1.00 93.25 179 ARG A C 1
ATOM 1421 O O . ARG A 1 179 ? 15.380 -8.585 -3.482 1.00 93.25 179 ARG A O 1
ATOM 1428 N N . GLY A 1 180 ? 14.269 -6.940 -4.548 1.00 92.25 180 GLY A N 1
ATOM 1429 C CA . GLY A 1 180 ? 14.662 -7.306 -5.896 1.00 92.25 180 GLY A CA 1
ATOM 1430 C C . GLY A 1 180 ? 15.001 -6.081 -6.728 1.00 92.25 180 GLY A C 1
ATOM 1431 O O . GLY A 1 180 ? 14.760 -4.943 -6.329 1.00 92.25 180 GLY A O 1
ATOM 1432 N N . SER A 1 181 ? 15.584 -6.338 -7.893 1.00 94.75 181 SER A N 1
ATOM 1433 C CA . SER A 1 181 ? 15.881 -5.313 -8.883 1.00 94.75 181 SER A CA 1
ATOM 1434 C C . SER A 1 181 ? 15.661 -5.882 -10.276 1.00 94.75 181 SER A C 1
ATOM 1436 O O . SER A 1 181 ? 16.061 -7.015 -10.559 1.00 94.75 181 SER A O 1
ATOM 1438 N N . PHE A 1 182 ? 15.020 -5.099 -11.137 1.00 92.81 182 PHE A N 1
ATOM 1439 C CA . PHE A 1 182 ? 14.919 -5.370 -12.565 1.00 92.81 182 PHE A CA 1
ATOM 1440 C C . PHE A 1 182 ? 15.623 -4.279 -13.358 1.00 92.81 182 PHE A C 1
ATOM 1442 O O . PHE A 1 182 ? 15.609 -3.111 -12.979 1.00 92.81 182 PHE A O 1
ATOM 1449 N N . THR A 1 183 ? 16.176 -4.660 -14.506 1.00 91.75 183 THR A N 1
ATOM 1450 C CA . THR A 1 183 ? 16.681 -3.723 -15.508 1.00 91.75 183 THR A CA 1
ATOM 1451 C C . THR A 1 183 ? 15.950 -3.977 -16.815 1.00 91.75 183 THR A C 1
ATOM 1453 O O . THR A 1 183 ? 16.221 -4.976 -17.471 1.00 91.75 183 THR A O 1
ATOM 1456 N N . VAL A 1 184 ? 15.023 -3.103 -17.191 1.00 87.50 184 VAL A N 1
ATOM 1457 C CA . VAL A 1 184 ? 14.179 -3.268 -18.378 1.00 87.50 184 VAL A CA 1
ATOM 1458 C C . VAL A 1 184 ? 14.482 -2.192 -19.408 1.00 87.50 184 VAL A C 1
ATOM 1460 O O . VAL A 1 184 ? 14.645 -1.024 -19.072 1.00 87.50 184 VAL A O 1
ATOM 1463 N N . GLU A 1 185 ? 14.557 -2.576 -20.675 1.00 88.06 185 GLU A N 1
ATOM 1464 C CA . GLU A 1 185 ? 14.717 -1.633 -21.776 1.00 88.06 185 GLU A CA 1
ATOM 1465 C C . GLU A 1 185 ? 13.357 -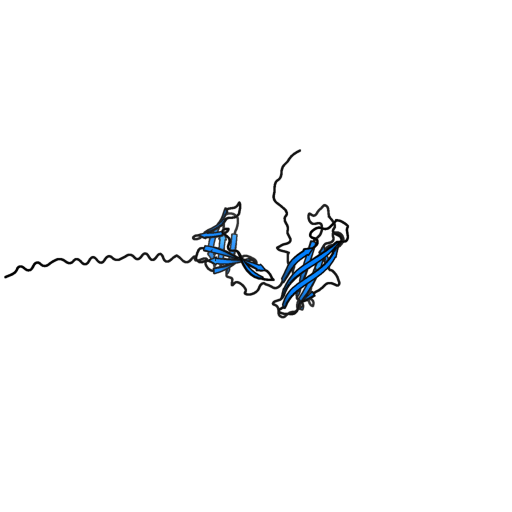1.324 -22.394 1.00 88.06 185 GLU A C 1
ATOM 1467 O O . GLU A 1 185 ? 12.564 -2.228 -22.668 1.00 88.06 185 GLU A O 1
ATOM 1472 N N . ALA A 1 186 ? 13.082 -0.043 -22.610 1.00 84.06 186 ALA A N 1
ATOM 1473 C CA . ALA A 1 186 ? 11.874 0.402 -23.282 1.00 84.06 186 ALA A CA 1
ATOM 1474 C C . ALA A 1 186 ? 12.117 1.697 -24.049 1.00 84.06 186 ALA A C 1
ATOM 1476 O O . ALA A 1 186 ? 12.957 2.511 -23.676 1.00 84.06 186 ALA A O 1
ATOM 1477 N N . THR A 1 187 ? 11.342 1.891 -25.107 1.00 84.81 187 THR A N 1
ATOM 1478 C CA . THR A 1 187 ? 11.299 3.137 -25.872 1.00 84.81 187 THR A CA 1
ATOM 1479 C C . THR A 1 187 ? 10.031 3.897 -25.462 1.00 84.81 187 THR A C 1
ATOM 1481 O O . THR A 1 187 ? 8.935 3.441 -25.808 1.00 84.81 187 THR A O 1
ATOM 1484 N N . PRO A 1 188 ? 10.137 4.983 -24.668 1.00 78.94 188 PRO A N 1
ATOM 1485 C CA . PRO A 1 188 ? 8.995 5.805 -24.271 1.00 78.94 188 PRO A CA 1
ATOM 1486 C C . PRO A 1 188 ? 8.323 6.445 -25.485 1.00 78.94 188 PRO A C 1
ATOM 1488 O O . PRO A 1 188 ? 8.997 6.782 -26.456 1.00 78.94 188 PRO A O 1
ATOM 1491 N N . PHE A 1 189 ? 7.012 6.665 -25.408 1.00 73.19 189 PHE A N 1
ATOM 1492 C CA . PHE A 1 189 ? 6.254 7.284 -26.494 1.00 73.19 189 PHE A CA 1
ATOM 1493 C C . PHE A 1 189 ? 5.180 8.223 -25.948 1.00 73.19 189 PHE A C 1
ATOM 1495 O O . PHE A 1 189 ? 4.333 7.805 -25.151 1.00 73.19 189 PHE A O 1
ATOM 1502 N N . ILE A 1 190 ? 5.150 9.470 -26.423 1.00 66.88 190 ILE A N 1
ATOM 1503 C CA . ILE A 1 190 ? 4.151 10.448 -25.994 1.00 66.88 190 ILE A CA 1
ATOM 1504 C C . ILE A 1 190 ? 2.940 10.355 -26.924 1.00 66.88 190 ILE A C 1
ATOM 1506 O O . ILE A 1 190 ? 2.913 10.851 -28.046 1.00 66.88 190 ILE A O 1
ATOM 1510 N N . SER A 1 191 ? 1.872 9.719 -26.446 1.00 61.84 191 SER A N 1
ATOM 1511 C CA . SER A 1 191 ? 0.588 9.784 -27.143 1.00 61.84 191 SER A CA 1
ATOM 1512 C C . SER A 1 191 ? -0.070 11.133 -26.860 1.00 61.84 191 SER A C 1
ATOM 1514 O O . SER A 1 191 ? -0.339 11.435 -25.704 1.00 61.84 191 SER A O 1
ATOM 1516 N N . ASN A 1 192 ? -0.430 11.891 -27.903 1.00 62.34 192 ASN A N 1
ATOM 1517 C CA . ASN A 1 192 ? -1.116 13.193 -27.789 1.00 62.34 192 ASN A CA 1
ATOM 1518 C C . ASN A 1 192 ? -2.402 13.169 -26.931 1.00 62.34 192 ASN A C 1
ATOM 1520 O O . ASN A 1 192 ? -2.849 14.212 -26.466 1.00 62.34 192 ASN A O 1
ATOM 1524 N N . ASP A 1 193 ? -2.986 11.987 -26.717 1.00 65.12 193 ASP A N 1
ATOM 1525 C CA . ASP A 1 193 ? -4.203 11.776 -25.927 1.00 65.12 193 ASP A CA 1
ATOM 1526 C C . ASP A 1 193 ? -3.951 11.343 -24.463 1.00 65.12 193 ASP A C 1
ATOM 1528 O O . ASP A 1 193 ? -4.902 10.970 -23.769 1.00 65.12 193 ASP A O 1
ATOM 1532 N N . ARG A 1 194 ? -2.694 11.297 -23.984 1.00 57.91 194 ARG A N 1
ATOM 1533 C CA . ARG A 1 194 ? -2.363 10.833 -22.621 1.00 57.91 194 ARG A CA 1
ATOM 1534 C C . ARG A 1 194 ? -1.245 11.648 -21.975 1.00 57.91 194 ARG A C 1
ATOM 1536 O O . ARG A 1 194 ? -0.241 11.947 -22.603 1.00 57.91 194 ARG A O 1
ATOM 1543 N N . GLU A 1 195 ? -1.414 11.928 -20.686 1.00 59.25 195 GLU A N 1
ATOM 1544 C CA . GLU A 1 195 ? -0.475 12.714 -19.872 1.00 59.25 195 GLU A CA 1
ATOM 1545 C C . GLU A 1 195 ? 0.799 11.941 -19.475 1.00 59.25 195 GLU A C 1
ATOM 1547 O O . GLU A 1 195 ? 1.779 12.553 -19.066 1.00 59.25 195 GLU A O 1
ATOM 1552 N N . GLU A 1 196 ? 0.825 10.611 -19.629 1.00 62.91 196 GLU A N 1
ATOM 1553 C CA . GLU A 1 196 ? 1.956 9.767 -19.222 1.00 62.91 196 GLU A CA 1
ATOM 1554 C C . GLU A 1 196 ? 2.632 9.095 -20.435 1.00 62.91 196 GLU A C 1
ATOM 1556 O O . GLU A 1 196 ? 2.013 8.242 -21.085 1.00 62.91 196 GLU A O 1
ATOM 1561 N N . PRO A 1 197 ? 3.901 9.432 -20.741 1.00 61.06 197 PRO A N 1
ATOM 1562 C CA . PRO A 1 197 ? 4.613 8.938 -21.925 1.00 61.06 197 PRO A CA 1
ATOM 1563 C C . PRO A 1 197 ? 5.157 7.504 -21.785 1.00 61.06 197 PRO A C 1
ATOM 1565 O O . PRO A 1 197 ? 5.535 6.860 -22.763 1.00 61.06 197 PRO A O 1
ATOM 1568 N N . PHE A 1 198 ? 5.206 6.979 -20.561 1.00 70.31 198 PHE A N 1
ATOM 1569 C CA . PHE A 1 198 ? 5.498 5.580 -20.258 1.00 70.31 198 PHE A CA 1
ATOM 1570 C C . PHE A 1 198 ? 5.033 5.263 -18.834 1.00 70.31 198 PHE A C 1
ATOM 1572 O O . PHE A 1 198 ? 4.872 6.161 -18.011 1.00 70.31 198 PHE A O 1
ATOM 1579 N N . ALA A 1 199 ? 4.837 3.979 -18.536 1.00 79.25 199 ALA A N 1
ATOM 1580 C CA . ALA A 1 199 ? 4.570 3.523 -17.177 1.00 79.25 199 ALA A CA 1
ATOM 1581 C C . ALA A 1 199 ? 5.250 2.175 -16.918 1.00 79.25 199 ALA A C 1
ATOM 1583 O O . ALA A 1 199 ? 5.178 1.258 -17.745 1.00 79.25 199 ALA A O 1
ATOM 1584 N N . LEU A 1 200 ? 5.908 2.079 -15.763 1.00 83.12 200 LEU A N 1
ATOM 1585 C CA . LEU A 1 200 ? 6.545 0.871 -15.250 1.00 83.12 200 LEU A CA 1
ATOM 1586 C C . LEU A 1 200 ? 5.602 0.206 -14.249 1.00 83.12 200 LEU A C 1
ATOM 1588 O O . LEU A 1 200 ? 5.090 0.853 -13.335 1.00 83.12 200 LEU A O 1
ATOM 1592 N N . TYR A 1 201 ? 5.389 -1.093 -14.417 1.00 85.69 201 TYR A N 1
ATOM 1593 C CA . TYR A 1 201 ? 4.516 -1.885 -13.564 1.00 85.69 201 TYR A CA 1
ATOM 1594 C C . TYR A 1 201 ? 5.286 -3.062 -13.001 1.00 85.69 201 TYR A C 1
ATOM 1596 O O . TYR A 1 201 ? 6.014 -3.738 -13.724 1.00 85.69 201 TYR A O 1
ATOM 1604 N N . ILE A 1 202 ? 5.068 -3.340 -11.723 1.00 86.56 202 ILE A N 1
ATOM 1605 C CA . ILE A 1 202 ? 5.566 -4.542 -11.075 1.00 86.56 202 ILE A CA 1
ATOM 1606 C C . ILE A 1 202 ? 4.384 -5.365 -10.577 1.00 86.56 202 ILE A C 1
ATOM 1608 O O . ILE A 1 202 ? 3.413 -4.825 -10.047 1.00 86.56 202 ILE A O 1
ATOM 1612 N N . PHE A 1 203 ? 4.446 -6.671 -10.804 1.00 86.00 203 PHE A N 1
ATOM 1613 C CA . PHE A 1 203 ? 3.368 -7.604 -10.502 1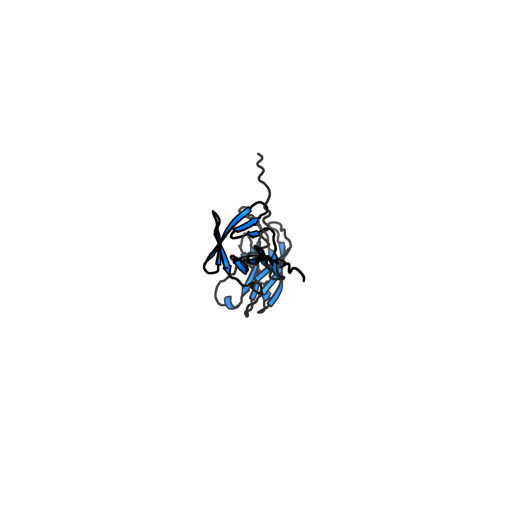.00 86.00 203 PHE A CA 1
ATOM 1614 C C . PHE A 1 203 ? 3.894 -8.735 -9.636 1.00 86.00 203 PHE A C 1
ATOM 1616 O O . PHE A 1 203 ? 4.974 -9.248 -9.909 1.00 86.00 203 PHE A O 1
ATOM 1623 N N . LEU A 1 204 ? 3.100 -9.148 -8.650 1.00 87.56 204 LEU A N 1
ATOM 1624 C CA . LEU A 1 204 ? 3.315 -10.345 -7.840 1.00 87.56 204 LEU A CA 1
ATOM 1625 C C . LEU A 1 204 ? 2.244 -11.383 -8.207 1.00 87.56 204 LEU A C 1
ATOM 1627 O O . LEU A 1 204 ? 1.051 -11.107 -8.078 1.00 87.56 204 LEU A O 1
ATOM 1631 N N . PHE A 1 205 ? 2.666 -12.563 -8.656 1.00 84.94 205 PHE A N 1
ATOM 1632 C CA . PHE A 1 205 ? 1.796 -13.681 -9.035 1.00 84.94 205 PHE A CA 1
ATOM 1633 C C . PHE A 1 205 ? 1.980 -14.838 -8.055 1.00 84.94 205 PHE A C 1
ATOM 1635 O O . PHE A 1 205 ? 3.065 -15.405 -8.010 1.00 84.94 205 PHE A O 1
ATOM 1642 N N . ILE A 1 206 ? 0.953 -15.207 -7.288 1.00 83.19 206 ILE A N 1
ATOM 1643 C CA . ILE A 1 206 ? 1.034 -16.295 -6.298 1.00 83.19 206 ILE A CA 1
ATOM 1644 C C . ILE A 1 206 ? 0.730 -17.637 -6.993 1.00 83.19 206 ILE A C 1
ATOM 1646 O O . ILE A 1 206 ? -0.263 -17.783 -7.706 1.00 83.19 206 ILE A O 1
ATOM 1650 N N . THR A 1 207 ? 1.600 -18.631 -6.820 1.00 74.31 207 THR A N 1
ATOM 1651 C CA . THR A 1 207 ? 1.747 -19.787 -7.722 1.00 74.31 207 THR A CA 1
ATOM 1652 C C . THR A 1 207 ? 0.682 -20.904 -7.655 1.00 74.31 207 THR A C 1
ATOM 1654 O O . THR A 1 207 ? 0.653 -21.687 -8.602 1.00 74.31 207 THR A O 1
ATOM 1657 N N . PRO A 1 208 ? -0.281 -21.019 -6.711 1.00 53.84 208 PRO A N 1
ATOM 1658 C CA . PRO A 1 208 ? -1.391 -21.943 -6.926 1.00 53.84 208 PRO A CA 1
ATOM 1659 C C . PRO A 1 208 ? -2.395 -21.410 -7.965 1.00 53.84 208 PRO A C 1
ATOM 1661 O O . PRO A 1 208 ? -3.207 -22.187 -8.457 1.00 53.84 208 PRO A O 1
ATOM 1664 N N . GLU A 1 209 ? -2.336 -20.123 -8.342 1.00 50.00 209 GLU A N 1
ATOM 1665 C CA . GLU A 1 209 ? -3.244 -19.508 -9.328 1.00 50.00 209 GLU A CA 1
ATOM 1666 C C . GLU A 1 209 ? -2.733 -19.584 -10.780 1.00 50.00 209 GLU A C 1
ATOM 1668 O O . GLU A 1 209 ? -3.500 -19.368 -11.719 1.00 50.00 209 GLU A O 1
ATOM 1673 N N . LEU A 1 210 ? -1.472 -19.971 -11.010 1.00 46.41 210 LEU A N 1
ATOM 1674 C CA . LEU A 1 210 ? -0.939 -20.164 -12.368 1.00 46.41 210 LEU A CA 1
ATOM 1675 C C . LEU A 1 210 ? -1.471 -21.442 -13.046 1.00 46.41 210 LEU A C 1
ATOM 1677 O O . LEU A 1 210 ? -1.507 -21.505 -14.275 1.00 46.41 210 LEU A O 1
ATOM 1681 N N . GLU A 1 211 ? -1.955 -22.427 -12.278 1.00 40.47 211 GLU A N 1
ATOM 1682 C CA . GLU A 1 211 ? -2.616 -23.623 -12.828 1.00 40.47 211 GLU A CA 1
ATOM 1683 C C . GLU A 1 211 ? -4.117 -23.415 -13.117 1.00 40.47 211 GLU A C 1
ATOM 1685 O O . GLU A 1 211 ? -4.719 -24.210 -13.846 1.00 40.47 211 GLU A O 1
ATOM 1690 N N . SER A 1 212 ? -4.735 -22.326 -12.636 1.00 38.22 212 SER A N 1
ATOM 1691 C CA . SER A 1 212 ? -6.144 -22.024 -12.914 1.00 38.22 212 SER A CA 1
ATOM 1692 C C . SER A 1 212 ? -6.420 -20.527 -13.123 1.00 38.22 212 SER A C 1
ATOM 1694 O O . SER A 1 212 ? -6.902 -19.849 -12.230 1.00 38.22 212 SER A O 1
ATOM 1696 N N . GLN A 1 213 ? -6.230 -20.057 -14.360 1.00 36.97 213 GLN A N 1
ATOM 1697 C CA . GLN A 1 213 ? -6.832 -18.837 -14.933 1.00 36.97 213 GLN A CA 1
ATOM 1698 C C . GLN A 1 213 ? -6.479 -17.462 -14.312 1.00 36.97 213 GLN A C 1
ATOM 1700 O O . GLN A 1 213 ? -7.012 -17.077 -13.286 1.00 36.97 213 GLN A O 1
ATOM 1705 N N . ASN A 1 214 ? -5.791 -16.627 -15.106 1.00 36.84 214 ASN A N 1
ATOM 1706 C CA . ASN A 1 214 ? -6.079 -15.198 -15.363 1.00 36.84 214 ASN A CA 1
ATOM 1707 C C . ASN A 1 214 ? -6.379 -14.215 -14.196 1.00 36.84 214 ASN A C 1
ATOM 1709 O O . ASN A 1 214 ? -6.891 -13.124 -14.463 1.00 36.84 214 ASN A O 1
ATOM 1713 N N . SER A 1 215 ? -6.040 -14.495 -12.938 1.00 34.78 215 SER A N 1
ATOM 1714 C CA . SER A 1 215 ? -6.150 -13.520 -11.841 1.00 34.78 215 SER A CA 1
ATOM 1715 C C . SER A 1 215 ? -4.905 -12.627 -11.769 1.00 34.78 215 SER A C 1
ATOM 1717 O O . SER A 1 215 ? -4.012 -12.796 -10.946 1.00 34.78 215 SER A O 1
ATOM 1719 N N . ILE A 1 216 ? -4.833 -11.618 -12.640 1.00 40.81 216 ILE A N 1
ATOM 1720 C CA . ILE A 1 216 ? -3.879 -10.516 -12.450 1.00 40.81 216 ILE A CA 1
ATOM 1721 C C . ILE A 1 216 ? -4.400 -9.660 -11.289 1.00 40.81 216 ILE A C 1
ATOM 1723 O O . ILE A 1 216 ? -5.346 -8.886 -11.462 1.00 40.81 216 ILE A O 1
ATOM 1727 N N . LYS A 1 217 ? -3.797 -9.779 -10.102 1.00 40.28 217 LYS A N 1
ATOM 1728 C CA . LYS A 1 217 ? -4.033 -8.830 -9.007 1.00 40.28 217 LYS A CA 1
ATOM 1729 C C . LYS A 1 217 ? -3.257 -7.549 -9.332 1.00 40.28 217 LYS A C 1
ATOM 1731 O O . LYS A 1 217 ? -2.032 -7.507 -9.263 1.00 40.28 217 LYS A O 1
ATOM 1736 N N . PHE A 1 218 ? -3.970 -6.515 -9.773 1.00 37.19 218 PHE A N 1
ATOM 1737 C CA . PHE A 1 218 ? -3.382 -5.205 -10.050 1.00 37.19 218 PHE A CA 1
ATOM 1738 C C . PHE A 1 218 ? -3.036 -4.519 -8.728 1.00 37.19 218 PHE A C 1
ATOM 1740 O O . PHE A 1 218 ? -3.929 -4.040 -8.032 1.00 37.19 218 PHE A O 1
ATOM 1747 N N . ILE A 1 219 ? -1.750 -4.436 -8.396 1.00 40.06 219 ILE A N 1
ATOM 1748 C CA . ILE A 1 219 ? -1.284 -3.581 -7.303 1.00 40.06 219 ILE A CA 1
ATOM 1749 C C . ILE A 1 219 ? -0.985 -2.215 -7.919 1.00 40.06 219 ILE A C 1
ATOM 1751 O O . ILE A 1 219 ? -0.023 -2.031 -8.664 1.00 40.06 219 ILE A O 1
ATOM 1755 N N . ARG A 1 220 ? -1.897 -1.264 -7.692 1.00 35.62 220 ARG A N 1
ATOM 1756 C CA . ARG A 1 220 ? -1.735 0.123 -8.129 1.00 35.62 220 ARG A CA 1
ATOM 1757 C C . ARG A 1 220 ? -0.655 0.760 -7.252 1.00 35.62 220 ARG A C 1
ATOM 1759 O O . ARG A 1 220 ? -0.739 0.705 -6.030 1.00 35.62 220 ARG A O 1
ATOM 1766 N N . ASN A 1 221 ? 0.354 1.350 -7.882 1.00 37.34 221 ASN A N 1
ATOM 1767 C CA . ASN A 1 221 ? 1.431 2.047 -7.195 1.00 37.34 221 ASN A CA 1
ATOM 1768 C C . ASN A 1 221 ? 0.850 3.235 -6.399 1.00 37.34 221 ASN A C 1
ATOM 1770 O O . ASN A 1 221 ? 0.275 4.145 -6.996 1.00 37.34 221 ASN A O 1
ATOM 1774 N N . LYS A 1 222 ? 0.967 3.216 -5.064 1.00 36.16 222 LYS A N 1
ATOM 1775 C CA . LYS A 1 222 ? 0.503 4.311 -4.190 1.00 36.16 222 LYS A CA 1
ATOM 1776 C C . LYS A 1 222 ? 1.489 5.498 -4.174 1.00 36.16 222 LYS A C 1
ATOM 1778 O O . LYS A 1 222 ? 1.141 6.555 -3.663 1.00 36.16 222 LYS A O 1
ATOM 1783 N N . HIS A 1 223 ? 2.673 5.355 -4.786 1.00 30.91 223 HIS A N 1
ATOM 1784 C CA . HIS A 1 223 ? 3.763 6.338 -4.744 1.00 30.91 223 HIS A CA 1
ATOM 1785 C C . HIS A 1 223 ? 4.357 6.766 -6.104 1.00 30.91 223 HIS A C 1
ATOM 1787 O O . HIS A 1 223 ? 5.310 7.539 -6.117 1.00 30.91 223 HIS A O 1
ATOM 1793 N N . THR A 1 224 ? 3.783 6.371 -7.251 1.00 31.09 224 THR A N 1
ATOM 1794 C CA . THR A 1 224 ? 4.169 6.932 -8.574 1.00 31.09 224 THR A CA 1
ATOM 1795 C C . THR A 1 224 ? 3.021 7.507 -9.395 1.00 31.09 224 THR A C 1
ATOM 1797 O O . THR A 1 224 ? 3.195 7.792 -10.574 1.00 31.09 224 THR A O 1
ATOM 1800 N N . SER A 1 225 ? 1.892 7.848 -8.772 1.00 27.83 225 SER A N 1
ATOM 1801 C CA . SER A 1 225 ? 1.302 9.119 -9.179 1.00 27.83 225 SER A CA 1
ATOM 1802 C C . SER A 1 225 ? 2.190 10.190 -8.556 1.00 27.83 225 SER A C 1
ATOM 1804 O O . SER A 1 225 ? 2.065 10.490 -7.369 1.00 27.83 225 SER A O 1
ATOM 1806 N N . VAL A 1 226 ? 3.112 10.743 -9.334 1.00 23.84 226 VAL A N 1
ATOM 1807 C CA . VAL A 1 226 ? 3.419 12.156 -9.170 1.00 23.84 226 VAL A CA 1
ATOM 1808 C C . VAL A 1 226 ? 2.287 12.874 -9.904 1.00 23.84 226 VAL A C 1
ATOM 1810 O O . VAL A 1 226 ? 2.394 13.072 -11.111 1.00 23.84 226 VAL A O 1
ATOM 1813 N N . PRO A 1 227 ? 1.183 13.278 -9.248 1.00 22.88 227 PRO A N 1
ATOM 1814 C CA . PRO A 1 227 ? 0.502 14.452 -9.732 1.00 22.88 227 PRO A CA 1
ATOM 1815 C C . PRO A 1 227 ? 1.463 15.610 -9.454 1.00 22.88 227 PRO A C 1
ATOM 1817 O O . PRO A 1 227 ? 1.544 16.114 -8.334 1.00 22.88 227 PRO A O 1
ATOM 1820 N N . ILE A 1 228 ? 2.203 16.056 -10.471 1.00 23.09 228 ILE A N 1
ATOM 1821 C CA . ILE A 1 228 ? 2.537 17.477 -10.512 1.00 23.09 228 ILE A CA 1
ATOM 1822 C C . ILE A 1 228 ? 1.231 18.154 -10.901 1.00 23.09 228 ILE A C 1
ATOM 1824 O O . ILE A 1 228 ? 0.985 18.434 -12.065 1.00 23.09 228 ILE A O 1
ATOM 1828 N N . HIS A 1 229 ? 0.374 18.407 -9.923 1.00 23.75 229 HIS A N 1
ATOM 1829 C CA . HIS A 1 229 ? -0.590 19.474 -10.073 1.00 23.75 229 HIS A CA 1
ATOM 1830 C C . HIS A 1 229 ? -0.617 20.319 -8.819 1.00 23.75 229 HIS A C 1
ATOM 1832 O O . HIS A 1 229 ? -0.535 19.790 -7.712 1.00 23.75 229 HIS A O 1
ATOM 1838 N N . VAL A 1 230 ? -0.769 21.623 -9.086 1.00 19.78 230 VAL A N 1
ATOM 1839 C CA . VAL A 1 230 ? -0.978 22.794 -8.221 1.00 19.78 230 VAL A CA 1
ATOM 1840 C C . VAL A 1 230 ? 0.206 23.764 -8.434 1.00 19.78 230 VAL A C 1
ATOM 1842 O O . VAL A 1 230 ? 1.307 23.532 -7.950 1.00 19.78 230 VAL A O 1
ATOM 1845 N N . TRP A 1 231 ? 0.090 24.802 -9.277 1.00 20.52 231 TRP A N 1
ATOM 1846 C CA . TRP A 1 231 ? -0.908 25.880 -9.199 1.00 20.52 231 TRP A CA 1
ATOM 1847 C C . TRP A 1 231 ? -1.331 26.512 -10.546 1.00 20.52 231 TRP A C 1
ATOM 1849 O O . TRP A 1 231 ? -0.528 26.671 -11.459 1.00 20.52 231 TRP A O 1
ATOM 1859 N N . GLU A 1 232 ? -2.590 26.967 -10.530 1.00 20.70 232 GLU A N 1
ATOM 1860 C CA . GLU A 1 232 ? -3.175 28.156 -11.177 1.00 20.70 232 GLU A CA 1
ATOM 1861 C C . GLU A 1 232 ? -3.293 28.261 -12.706 1.00 20.70 232 GLU A C 1
ATOM 1863 O O . GLU A 1 232 ? -2.361 28.591 -13.437 1.00 20.70 232 GLU A O 1
ATOM 1868 N N . GLU A 1 233 ? -4.555 28.189 -13.148 1.00 24.12 233 GLU A N 1
ATOM 1869 C CA . GLU A 1 233 ? -5.065 29.004 -14.246 1.00 24.12 233 GLU A CA 1
ATOM 1870 C C . GLU A 1 233 ? -4.617 30.468 -14.085 1.00 24.12 233 GLU A C 1
ATOM 1872 O O . GLU A 1 233 ? -5.061 31.185 -13.190 1.00 24.12 233 GLU A O 1
ATOM 1877 N N . THR A 1 234 ? -3.819 30.964 -15.026 1.00 22.50 234 THR A N 1
ATOM 1878 C CA . THR A 1 234 ? -3.872 32.379 -15.401 1.00 22.50 234 THR A CA 1
ATOM 1879 C C . THR A 1 234 ? -4.229 32.474 -16.874 1.00 22.50 234 THR A C 1
ATOM 1881 O O . THR A 1 234 ? -3.418 32.244 -17.765 1.00 22.50 234 THR A O 1
ATOM 1884 N N . ASN A 1 235 ? -5.489 32.830 -17.129 1.00 25.48 235 ASN A N 1
ATOM 1885 C CA . ASN A 1 235 ? -5.929 33.340 -18.420 1.00 25.48 235 ASN A CA 1
ATOM 1886 C C . ASN A 1 235 ? -5.102 34.576 -18.789 1.00 25.48 235 ASN A C 1
ATOM 1888 O O . ASN A 1 235 ? -5.242 35.607 -18.129 1.00 25.48 235 ASN A O 1
ATOM 1892 N N . ILE A 1 236 ? -4.351 34.530 -19.890 1.00 24.48 236 ILE A N 1
ATOM 1893 C CA . ILE A 1 236 ? -4.022 35.724 -20.678 1.00 24.48 236 ILE A CA 1
ATOM 1894 C C . ILE A 1 236 ? -4.127 35.363 -22.166 1.00 24.48 236 ILE A C 1
ATOM 1896 O O . ILE A 1 236 ? -3.683 34.302 -22.591 1.00 24.48 236 ILE A O 1
ATOM 1900 N N . LYS A 1 237 ? -4.783 36.260 -22.909 1.00 30.97 237 LYS A N 1
ATOM 1901 C CA . LYS A 1 237 ? -4.913 36.280 -24.373 1.00 30.97 237 LYS A CA 1
ATOM 1902 C C . LYS A 1 237 ? -3.582 36.193 -25.112 1.00 30.97 237 LYS A C 1
ATOM 1904 O O . LYS A 1 237 ? -2.620 36.824 -24.625 1.00 30.97 237 LYS A O 1
#